Protein AF-0000000071366536 (afdb_homodimer)

Solvent-accessible surface area (backbone atoms only — not comparable to full-atom values): 16358 Å² total; per-residue (Å²): 134,84,84,79,80,78,79,75,76,77,74,74,76,76,70,77,71,72,69,72,56,57,89,86,38,47,71,55,91,66,34,26,35,38,79,41,80,73,57,31,25,48,65,57,42,34,54,54,21,42,78,75,68,22,18,24,26,76,61,77,44,72,66,56,46,52,55,54,51,70,73,51,89,64,82,60,47,27,37,34,19,38,33,18,46,76,40,83,90,50,69,41,27,44,49,34,54,82,74,83,43,86,60,55,29,92,81,36,68,64,37,70,95,74,58,27,32,22,29,27,31,39,38,73,92,85,39,26,27,36,48,33,49,36,77,54,64,33,20,34,32,29,27,33,78,102,135,82,82,79,78,77,79,76,74,77,74,75,77,76,69,78,69,73,70,72,56,58,90,87,39,46,70,56,89,68,34,26,34,38,79,40,79,73,57,32,25,49,64,56,41,33,53,52,22,42,76,74,69,22,17,23,26,73,59,75,43,72,66,56,45,53,55,54,50,71,73,51,89,62,82,62,47,27,37,35,20,38,32,17,48,76,37,83,90,50,70,40,29,44,49,33,53,82,72,84,43,84,60,54,30,91,82,37,68,61,37,71,94,75,58,26,32,23,30,28,31,37,38,73,93,86,38,26,27,36,47,34,50,36,75,52,64,34,21,33,32,29,28,30,76,105

Radius of gyration: 23.89 Å; Cα contacts (8 Å, |Δi|>4): 564; chains: 2; bounding box: 92×55×39 Å

pLDDT: mean 91.4, std 16.43, range [43.53, 99.0]

Structure (mmCIF, N/CA/C/O backbone):
data_AF-0000000071366536-model_v1
#
loop_
_entity.id
_entity.type
_entity.pdbx_description
1 polymer 'Galactose-specific lectin nattectin-like'
#
loop_
_atom_site.group_PDB
_atom_site.id
_atom_site.type_symbol
_atom_site.label_atom_id
_atom_site.label_alt_id
_atom_site.label_comp_id
_atom_site.label_asym_id
_atom_site.label_entity_id
_atom_site.label_seq_id
_atom_site.pdbx_PDB_ins_code
_atom_site.Cartn_x
_atom_site.Cartn_y
_atom_site.Cartn_z
_atom_site.occupancy
_atom_site.B_iso_or_equiv
_atom_site.auth_seq_id
_atom_site.auth_comp_id
_atom_site.auth_asym_id
_atom_site.auth_atom_id
_atom_site.pdbx_PDB_model_num
ATOM 1 N N . MET A 1 1 ? -71.812 -0.882 14.672 1 43.56 1 MET A N 1
ATOM 2 C CA . MET A 1 1 ? -70.562 -0.559 15.367 1 43.56 1 MET A CA 1
ATOM 3 C C . MET A 1 1 ? -69.312 -0.795 14.469 1 43.56 1 MET A C 1
ATOM 5 O O . MET A 1 1 ? -69.125 -1.911 14 1 43.56 1 MET A O 1
ATOM 9 N N . GLY A 1 2 ? -68.938 0.246 13.664 1 45.16 2 GLY A N 1
ATOM 10 C CA . GLY A 1 2 ? -67.875 0.237 12.688 1 45.16 2 GLY A CA 1
ATOM 11 C C . GLY A 1 2 ? -66.5 -0.009 13.305 1 45.16 2 GLY A C 1
ATOM 12 O O . GLY A 1 2 ? -66.188 0.575 14.344 1 45.16 2 GLY A O 1
ATOM 13 N N . VAL A 1 3 ? -65.875 -1.243 13.094 1 53.91 3 VAL A N 1
ATOM 14 C CA . VAL A 1 3 ? -64.5 -1.607 13.516 1 53.91 3 VAL A CA 1
ATOM 15 C C . VAL A 1 3 ? -63.5 -0.652 12.883 1 53.91 3 VAL A C 1
ATOM 17 O O . VAL A 1 3 ? -63.438 -0.525 11.656 1 53.91 3 VAL A O 1
ATOM 20 N N . LEU A 1 4 ? -63.094 0.435 13.57 1 46.81 4 LEU A N 1
ATOM 21 C CA . LEU A 1 4 ? -62.031 1.33 13.172 1 46.81 4 LEU A CA 1
ATOM 22 C C . LEU A 1 4 ? -60.688 0.592 13.133 1 46.81 4 LEU A C 1
ATOM 24 O O . LEU A 1 4 ? -60.219 0.117 14.172 1 46.81 4 LEU A O 1
ATOM 28 N N . ILE A 1 5 ? -60.344 -0.027 12.008 1 47.41 5 ILE A N 1
ATOM 29 C CA . ILE A 1 5 ? -59 -0.584 11.859 1 47.41 5 ILE A CA 1
ATOM 30 C C . ILE A 1 5 ? -57.969 0.544 11.812 1 47.41 5 ILE A C 1
ATOM 32 O O . ILE A 1 5 ? -57.969 1.377 10.906 1 47.41 5 ILE A O 1
ATOM 36 N N . VAL A 1 6 ? -57.344 0.952 12.914 1 47.78 6 VAL A N 1
ATOM 37 C CA . VAL A 1 6 ? -56.219 1.89 12.977 1 47.78 6 VAL A CA 1
ATOM 38 C C . VAL A 1 6 ? -54.969 1.266 12.336 1 47.78 6 VAL A C 1
ATOM 40 O O . VAL A 1 6 ? -54.531 0.202 12.758 1 47.78 6 VAL A O 1
ATOM 43 N N . CYS A 1 7 ? -54.656 1.556 11.039 1 45 7 CYS A N 1
ATOM 44 C CA . CYS A 1 7 ? -53.406 1.219 10.391 1 45 7 CYS A CA 1
ATOM 45 C C . CYS A 1 7 ? -52.219 1.896 11.094 1 45 7 CYS A C 1
ATOM 47 O O . CYS A 1 7 ? -52.094 3.117 11.031 1 45 7 CYS A O 1
ATOM 49 N N . VAL A 1 8 ? -51.656 1.37 12.18 1 48.09 8 VAL A N 1
ATOM 50 C CA . VAL A 1 8 ? -50.406 1.856 12.758 1 48.09 8 VAL A CA 1
ATOM 51 C C . VAL A 1 8 ? -49.312 1.766 11.727 1 48.09 8 VAL A C 1
ATOM 53 O O . VAL A 1 8 ? -48.906 0.669 11.32 1 48.09 8 VAL A O 1
ATOM 56 N N . SER A 1 9 ? -49.156 2.76 10.844 1 46.75 9 SER A N 1
ATOM 57 C CA . SER A 1 9 ? -48 2.842 9.984 1 46.75 9 SER A CA 1
ATOM 58 C C . SER A 1 9 ? -46.719 2.795 10.797 1 46.75 9 SER A C 1
ATOM 60 O O . SER A 1 9 ? -46.469 3.672 11.633 1 46.75 9 SER A O 1
ATOM 62 N N . LEU A 1 10 ? -46.188 1.564 11.148 1 47.19 10 LEU A N 1
ATOM 63 C CA . LEU A 1 10 ? -44.844 1.471 11.703 1 47.19 10 LEU A CA 1
ATOM 64 C C . LEU A 1 10 ? -43.812 2.201 10.82 1 47.19 10 LEU A C 1
ATOM 66 O O . LEU A 1 10 ? -43.531 1.762 9.703 1 47.19 10 LEU A O 1
ATOM 70 N N . CYS A 1 11 ? -43.781 3.518 10.812 1 46.72 11 CYS A N 1
ATOM 71 C CA . CYS A 1 11 ? -42.656 4.266 10.203 1 46.72 11 CYS A CA 1
ATOM 72 C C . CYS A 1 11 ? -41.312 3.672 10.602 1 46.72 11 CYS A C 1
ATOM 74 O O . CYS A 1 11 ? -40.938 3.703 11.773 1 46.72 11 CYS A O 1
ATOM 76 N N . LEU A 1 12 ? -40.875 2.594 9.953 1 46.31 12 LEU A N 1
ATOM 77 C CA . LEU A 1 12 ? -39.5 2.125 10.102 1 46.31 12 LEU A CA 1
ATOM 78 C C . LEU A 1 12 ? -38.531 3.273 9.922 1 46.31 12 LEU A C 1
ATOM 80 O O . LEU A 1 12 ? -38.344 3.766 8.812 1 46.31 12 LEU A O 1
ATOM 84 N N . LEU A 1 13 ? -38.344 4.117 10.859 1 48.41 13 LEU A N 1
ATOM 85 C CA . LEU A 1 13 ? -37.156 4.988 10.859 1 48.41 13 LEU A CA 1
ATOM 86 C C . LEU A 1 13 ? -35.906 4.203 10.516 1 48.41 13 LEU A C 1
ATOM 88 O O . LEU A 1 13 ? -35.438 3.387 11.305 1 48.41 13 LEU A O 1
ATOM 92 N N . PHE A 1 14 ? -35.656 3.918 9.219 1 51.72 14 PHE A N 1
ATOM 93 C CA . PHE A 1 14 ? -34.312 3.5 8.773 1 51.72 14 PHE A CA 1
ATOM 94 C C . PHE A 1 14 ? -33.25 4.438 9.312 1 51.72 14 PHE A C 1
ATOM 96 O O . PHE A 1 14 ? -33.125 5.582 8.859 1 51.72 14 PHE A O 1
ATOM 103 N N . ALA A 1 15 ? -32.812 4.355 10.477 1 47.09 15 ALA A N 1
ATOM 104 C CA . ALA A 1 15 ? -31.609 5.016 10.945 1 47.09 15 ALA A CA 1
ATOM 105 C C . ALA A 1 15 ? -30.438 4.715 10.016 1 47.09 15 ALA A C 1
ATOM 107 O O . ALA A 1 15 ? -29.984 3.572 9.922 1 47.09 15 ALA A O 1
ATOM 108 N N . LEU A 1 16 ? -30.266 5.402 8.914 1 50.88 16 LEU A N 1
ATOM 109 C CA . LEU A 1 16 ? -28.938 5.395 8.289 1 50.88 16 LEU A CA 1
ATOM 110 C C . LEU A 1 16 ? -27.844 5.559 9.328 1 50.88 16 LEU A C 1
ATOM 112 O O . LEU A 1 16 ? -27.625 6.656 9.852 1 50.88 16 LEU A O 1
ATOM 116 N N . ASN A 1 17 ? -27.734 4.715 10.156 1 52.41 17 ASN A N 1
ATOM 117 C CA . ASN A 1 17 ? -26.672 4.742 11.156 1 52.41 17 ASN A CA 1
ATOM 118 C C . ASN A 1 17 ? -25.312 5.062 10.531 1 52.41 17 ASN A C 1
ATOM 120 O O . ASN A 1 17 ? -24.703 4.203 9.883 1 52.41 17 ASN A O 1
ATOM 124 N N . ALA A 1 18 ? -25.125 6.211 9.828 1 59.75 18 ALA A N 1
ATOM 125 C CA . ALA A 1 18 ? -23.75 6.629 9.594 1 59.75 18 ALA A CA 1
ATOM 126 C C . ALA A 1 18 ? -22.875 6.391 10.836 1 59.75 18 ALA A C 1
ATOM 128 O O . ALA A 1 18 ? -23.109 6.992 11.883 1 59.75 18 ALA A O 1
ATOM 129 N N . SER A 1 19 ? -22.25 5.277 10.977 1 71.81 19 SER A N 1
ATOM 130 C CA . SER A 1 19 ? -21.453 4.953 12.156 1 71.81 19 SER A CA 1
ATOM 131 C C . SER A 1 19 ? -20.453 6.062 12.469 1 71.81 19 SER A C 1
ATOM 133 O O . SER A 1 19 ? -19.781 6.578 11.57 1 71.81 19 SER A O 1
ATOM 135 N N . ALA A 1 20 ? -20.641 6.793 13.484 1 87.81 20 ALA A N 1
ATOM 136 C CA . ALA A 1 20 ? -19.75 7.836 13.992 1 87.81 20 ALA A CA 1
ATOM 137 C C . ALA A 1 20 ? -18.359 7.293 14.242 1 87.81 20 ALA A C 1
ATOM 139 O O . ALA A 1 20 ? -18.188 6.109 14.547 1 87.81 20 ALA A O 1
ATOM 140 N N . CYS A 1 21 ? -17.375 8.242 13.969 1 95.12 21 CYS A N 1
ATOM 141 C CA . CYS A 1 21 ? -15.984 7.859 14.25 1 95.12 21 CYS A CA 1
ATOM 142 C C . CYS A 1 21 ? -15.789 7.598 15.742 1 95.12 21 CYS A C 1
ATOM 144 O O . CYS A 1 21 ? -16.5 8.148 16.578 1 95.12 21 CYS A O 1
ATOM 146 N N . GLN A 1 22 ? -14.898 6.688 16.016 1 92.81 22 GLN A N 1
ATOM 147 C CA . GLN A 1 22 ? -14.461 6.453 17.391 1 92.81 22 GLN A CA 1
ATOM 148 C C . GLN A 1 22 ? -13.992 7.746 18.047 1 92.81 22 GLN A C 1
ATOM 150 O O . GLN A 1 22 ? -13.531 8.664 17.359 1 92.81 22 GLN A O 1
ATOM 155 N N . TYR A 1 23 ? -14.078 7.785 19.344 1 93.94 23 TYR A N 1
ATOM 156 C CA . TYR A 1 23 ? -13.594 8.938 20.094 1 93.94 23 TYR A CA 1
ATOM 157 C C . TYR A 1 23 ? -12.148 9.258 19.719 1 93.94 23 TYR A C 1
ATOM 159 O O . TYR A 1 23 ? -11.32 8.352 19.578 1 93.94 23 TYR A O 1
ATOM 167 N N . GLY A 1 24 ? -11.805 10.492 19.547 1 96 24 GLY A N 1
ATOM 168 C CA . GLY A 1 24 ? -10.453 10.914 19.203 1 96 24 GLY A CA 1
ATOM 169 C C . GLY A 1 24 ? -10.211 11.016 17.719 1 96 24 GLY A C 1
ATOM 170 O O . GLY A 1 24 ? -9.18 11.523 17.281 1 96 24 GLY A O 1
ATOM 171 N N . TRP A 1 25 ? -11.156 10.523 17 1 97.94 25 TRP A N 1
ATOM 172 C CA . TRP A 1 25 ? -11.078 10.625 15.547 1 97.94 25 TRP A CA 1
ATOM 173 C C . TRP A 1 25 ? -12.055 11.672 15.023 1 97.94 25 TRP A C 1
ATOM 175 O O . TRP A 1 25 ? -13.164 11.82 15.547 1 97.94 25 TRP A O 1
ATOM 185 N N . ALA A 1 26 ? -11.664 12.375 14.008 1 97.62 26 ALA A N 1
ATOM 186 C CA . ALA A 1 26 ? -12.5 13.391 13.375 1 97.62 26 ALA A CA 1
ATOM 187 C C . ALA A 1 26 ? -13.062 12.891 12.047 1 97.62 26 ALA A C 1
ATOM 189 O O . ALA A 1 26 ? -12.344 12.281 11.25 1 97.62 26 ALA A O 1
ATOM 190 N N . GLN A 1 27 ? -14.281 13.211 11.82 1 96.62 27 GLN A N 1
ATOM 191 C CA . GLN A 1 27 ? -14.961 12.625 10.664 1 96.62 27 GLN A CA 1
ATOM 192 C C . GLN A 1 27 ? -15.078 13.641 9.531 1 96.62 27 GLN A C 1
ATOM 194 O O . GLN A 1 27 ? -15.43 14.797 9.75 1 96.62 27 GLN A O 1
ATOM 199 N N . HIS A 1 28 ? -14.641 13.219 8.328 1 96.56 28 HIS A N 1
ATOM 200 C CA . HIS A 1 28 ? -14.945 13.891 7.07 1 96.56 28 HIS A CA 1
ATOM 201 C C . HIS A 1 28 ? -15.609 12.938 6.082 1 96.56 28 HIS A C 1
ATOM 203 O O . HIS A 1 28 ? -14.953 12.047 5.543 1 96.56 28 HIS A O 1
ATOM 209 N N . GLU A 1 29 ? -16.844 13.172 5.824 1 93.5 29 GLU A N 1
ATOM 210 C CA . GLU A 1 29 ? -17.641 12.242 5.016 1 93.5 29 GLU A CA 1
ATOM 211 C C . GLU A 1 29 ? -17.578 10.828 5.574 1 93.5 29 GLU A C 1
ATOM 213 O O . GLU A 1 29 ? -17.906 10.602 6.742 1 93.5 29 GLU A O 1
ATOM 218 N N . ARG A 1 30 ? -17.141 9.828 4.836 1 94.19 30 ARG A N 1
ATOM 219 C CA . ARG A 1 30 ? -17.125 8.445 5.281 1 94.19 30 ARG A CA 1
ATOM 220 C C . ARG A 1 30 ? -15.758 8.031 5.797 1 94.19 30 ARG A C 1
ATOM 222 O O . ARG A 1 30 ? -15.469 6.844 5.934 1 94.19 30 ARG A O 1
ATOM 229 N N . THR A 1 31 ? -14.93 9.047 6.027 1 97.31 31 THR A N 1
ATOM 230 C CA . THR A 1 31 ? -13.562 8.758 6.457 1 97.31 31 THR A CA 1
ATOM 231 C C . THR A 1 31 ? -13.273 9.406 7.805 1 97.31 31 THR A C 1
ATOM 233 O O . THR A 1 31 ? -13.664 10.547 8.055 1 97.31 31 THR A O 1
ATOM 236 N N . CYS A 1 32 ? -12.633 8.68 8.742 1 98.38 32 CYS A N 1
ATOM 237 C CA . CYS A 1 32 ? -12.172 9.18 10.023 1 98.38 32 CYS A CA 1
ATOM 238 C C . CYS A 1 32 ? -10.664 9.438 10 1 98.38 32 CYS A C 1
ATOM 240 O O . CYS A 1 32 ? -9.906 8.648 9.43 1 98.38 32 CYS A O 1
ATOM 242 N N . PHE A 1 33 ? -10.258 10.539 10.609 1 98.81 33 PHE A N 1
ATOM 243 C CA . PHE A 1 33 ? -8.852 10.945 10.625 1 98.81 33 PHE A CA 1
ATOM 244 C C . PHE A 1 33 ? -8.375 11.164 12.055 1 98.81 33 PHE A C 1
ATOM 246 O O . PHE A 1 33 ? -9.148 11.57 12.922 1 98.81 33 PHE A O 1
ATOM 253 N N . ARG A 1 34 ? -7.129 10.891 12.281 1 98.62 34 ARG A N 1
ATOM 254 C CA . ARG A 1 34 ? -6.488 11.203 13.555 1 98.62 34 ARG A CA 1
ATOM 255 C C . ARG A 1 34 ? -5.027 11.602 13.352 1 98.62 34 ARG A C 1
ATOM 257 O O . ARG A 1 34 ? -4.316 10.984 12.555 1 98.62 34 ARG A O 1
ATOM 264 N N . VAL A 1 35 ? -4.66 12.648 14.055 1 98.69 35 VAL A N 1
ATOM 265 C CA . VAL A 1 35 ? -3.295 13.156 14 1 98.69 35 VAL A CA 1
ATOM 266 C C . VAL A 1 35 ? -2.49 12.609 15.18 1 98.69 35 VAL A C 1
ATOM 268 O O . VAL A 1 35 ? -2.979 12.594 16.312 1 98.69 35 VAL A O 1
ATOM 271 N N . PHE A 1 36 ? -1.324 12.133 14.93 1 98.69 36 PHE A N 1
ATOM 272 C CA . PHE A 1 36 ? -0.38 11.695 15.945 1 98.69 36 PHE A CA 1
ATOM 273 C C . PHE A 1 36 ? 0.877 12.555 15.93 1 98.69 36 PHE A C 1
ATOM 275 O O . PHE A 1 36 ? 1.566 12.641 14.914 1 98.69 36 PHE A O 1
ATOM 282 N N . ASN A 1 37 ? 1.212 13.109 17.078 1 98.06 37 ASN A N 1
ATOM 283 C CA . ASN A 1 37 ? 2.277 14.109 17.109 1 98.06 37 ASN A CA 1
ATOM 284 C C . ASN A 1 37 ? 3.621 13.477 17.469 1 98.06 37 ASN A C 1
ATOM 286 O O . ASN A 1 37 ? 4.668 14.117 17.328 1 98.06 37 ASN A O 1
ATOM 290 N N . SER A 1 38 ? 3.641 12.258 17.984 1 98.25 38 SER A N 1
ATOM 291 C CA . SER A 1 38 ? 4.898 11.562 18.25 1 98.25 38 SER A CA 1
ATOM 292 C C . SER A 1 38 ? 5.543 11.094 16.938 1 98.25 38 SER A C 1
ATOM 294 O O . SER A 1 38 ? 4.961 10.289 16.203 1 98.25 38 SER A O 1
ATOM 296 N N . PRO A 1 39 ? 6.688 11.539 16.609 1 98.81 39 PRO A N 1
ATOM 297 C CA . PRO A 1 39 ? 7.293 11.266 15.305 1 98.81 39 PRO A CA 1
ATOM 298 C C . PRO A 1 39 ? 7.711 9.812 15.141 1 98.81 39 PRO A C 1
ATOM 300 O O . PRO A 1 39 ? 8.188 9.188 16.094 1 98.81 39 PRO A O 1
ATOM 303 N N . LEU A 1 40 ? 7.5 9.219 14 1 98.94 40 LEU A N 1
ATOM 304 C CA . LEU A 1 40 ? 7.918 7.883 13.586 1 98.94 40 LEU A CA 1
ATOM 305 C C . LEU A 1 40 ? 8.406 7.891 12.141 1 98.94 40 LEU A C 1
ATOM 307 O O . LEU A 1 40 ? 8.156 8.844 11.398 1 98.94 40 LEU A O 1
ATOM 311 N N . SER A 1 41 ? 9.211 6.887 11.773 1 99 41 SER A N 1
ATOM 312 C CA . SER A 1 41 ? 9.453 6.672 10.352 1 99 41 SER A CA 1
ATOM 313 C C . SER A 1 41 ? 8.156 6.395 9.602 1 99 41 SER A C 1
ATOM 315 O O . SER A 1 41 ? 7.129 6.094 10.219 1 99 41 SER A O 1
ATOM 317 N N . TRP A 1 42 ? 8.18 6.516 8.336 1 98.94 42 TRP A N 1
ATOM 318 C CA . TRP A 1 42 ? 6.98 6.258 7.539 1 98.94 42 TRP A CA 1
ATOM 319 C C . TRP A 1 42 ? 6.441 4.859 7.809 1 98.94 42 TRP A C 1
ATOM 321 O O . TRP A 1 42 ? 5.242 4.68 8.031 1 98.94 42 TRP A O 1
ATOM 331 N N . SER A 1 43 ? 7.359 3.859 7.801 1 98.94 43 SER A N 1
ATOM 332 C CA . SER A 1 43 ? 6.941 2.471 7.973 1 98.94 43 SER A CA 1
ATOM 333 C C . SER A 1 43 ? 6.383 2.23 9.375 1 98.94 43 SER A C 1
ATOM 335 O O . SER A 1 43 ? 5.395 1.516 9.539 1 98.94 43 SER A O 1
ATOM 337 N N . ASP A 1 44 ? 7.023 2.787 10.375 1 98.94 44 ASP A N 1
ATOM 338 C CA . ASP A 1 44 ? 6.512 2.641 11.734 1 98.94 44 ASP A CA 1
ATOM 339 C C . ASP A 1 44 ? 5.168 3.352 11.891 1 98.94 44 ASP A C 1
ATOM 341 O O . ASP A 1 44 ? 4.293 2.881 12.625 1 98.94 44 ASP A O 1
ATOM 345 N N . ALA A 1 45 ? 5.02 4.5 11.242 1 99 45 ALA A N 1
ATOM 346 C CA . ALA A 1 45 ? 3.752 5.227 11.266 1 99 45 ALA A CA 1
ATOM 347 C C . ALA A 1 45 ? 2.645 4.41 10.609 1 99 45 ALA A C 1
ATOM 349 O O . ALA A 1 45 ? 1.534 4.316 11.133 1 99 45 ALA A O 1
ATOM 350 N N . GLU A 1 46 ? 2.975 3.826 9.43 1 98.94 46 GLU A N 1
ATOM 351 C CA . GLU A 1 46 ? 2.004 2.957 8.773 1 98.94 46 GLU A CA 1
ATOM 352 C C . GLU A 1 46 ? 1.604 1.794 9.68 1 98.94 46 GLU A C 1
ATOM 354 O O . GLU A 1 46 ? 0.42 1.479 9.812 1 98.94 46 GLU A O 1
ATOM 359 N N . ALA A 1 47 ? 2.564 1.163 10.289 1 98.88 47 ALA A N 1
ATOM 360 C CA . ALA A 1 47 ? 2.285 0.058 11.203 1 98.88 47 ALA A CA 1
ATOM 361 C C . ALA A 1 47 ? 1.389 0.508 12.352 1 98.88 47 ALA A C 1
ATOM 363 O O . ALA A 1 47 ? 0.475 -0.215 12.758 1 98.88 47 ALA A O 1
ATOM 364 N N . MET A 1 48 ? 1.676 1.7 12.867 1 98.88 48 MET A N 1
ATOM 365 C CA . MET A 1 48 ? 0.85 2.24 13.945 1 98.88 48 MET A CA 1
ATOM 366 C C . MET A 1 48 ? -0.581 2.469 13.469 1 98.88 48 MET A C 1
ATOM 368 O O . MET A 1 48 ? -1.535 2.098 14.148 1 98.88 48 MET A O 1
ATOM 372 N N . CYS A 1 49 ? -0.777 3.08 12.328 1 98.94 49 CYS A N 1
ATOM 373 C CA . CYS A 1 49 ? -2.117 3.314 11.797 1 98.94 49 CYS A CA 1
ATOM 374 C C . CYS A 1 49 ? -2.863 1.999 11.609 1 98.94 49 CYS A C 1
ATOM 376 O O . CYS A 1 49 ? -4.066 1.922 11.867 1 98.94 49 CYS A O 1
ATOM 378 N N . LEU A 1 50 ? -2.176 0.974 11.172 1 98.81 50 LEU A N 1
ATOM 379 C CA . LEU A 1 50 ? -2.777 -0.341 10.984 1 98.81 50 LEU A CA 1
ATOM 380 C C . LEU A 1 50 ? -3.32 -0.891 12.297 1 98.81 50 LEU A C 1
ATOM 382 O O . LEU A 1 50 ? -4.344 -1.58 12.312 1 98.81 50 LEU A O 1
ATOM 386 N N . THR A 1 51 ? -2.672 -0.61 13.43 1 98.31 51 THR A N 1
ATOM 387 C CA . THR A 1 51 ? -3.135 -1.101 14.719 1 98.31 51 THR A CA 1
ATOM 388 C C . THR A 1 51 ? -4.48 -0.478 15.086 1 98.31 51 THR A C 1
ATOM 390 O O . THR A 1 51 ? -5.227 -1.03 15.891 1 98.31 51 THR A O 1
ATOM 393 N N . TYR A 1 52 ? -4.848 0.638 14.477 1 97.69 52 TYR A N 1
ATOM 394 C CA . TYR A 1 52 ? -6.117 1.308 14.734 1 97.69 52 TYR A CA 1
ATOM 395 C C . TYR A 1 52 ? -7.145 0.96 13.664 1 97.69 52 TYR A C 1
ATOM 397 O O . TYR A 1 52 ? -8.234 1.543 13.625 1 97.69 52 TYR A O 1
ATOM 405 N N . GLY A 1 53 ? -6.805 0.081 12.781 1 97.38 53 GLY A N 1
ATOM 406 C CA . GLY A 1 53 ? -7.742 -0.351 11.758 1 97.38 53 GLY A CA 1
ATOM 407 C C . GLY A 1 53 ? -7.75 0.554 10.539 1 97.38 53 GLY A C 1
ATOM 408 O O . GLY A 1 53 ? -8.703 0.541 9.758 1 97.38 53 GLY A O 1
ATOM 409 N N . GLY A 1 54 ? -6.715 1.34 10.391 1 98.56 54 GLY A N 1
ATOM 410 C CA . GLY A 1 54 ? -6.57 2.248 9.266 1 98.56 54 GLY A CA 1
ATOM 411 C C . GLY A 1 54 ? -5.188 2.205 8.641 1 98.56 54 GLY A C 1
ATOM 412 O O . GLY A 1 54 ? -4.512 1.175 8.68 1 98.56 54 GLY A O 1
ATOM 413 N N . ASN A 1 55 ? -4.844 3.229 8.008 1 98.94 55 ASN A N 1
ATOM 414 C CA . ASN A 1 55 ? -3.57 3.459 7.332 1 98.94 55 ASN A CA 1
ATOM 415 C C . ASN A 1 55 ? -3.127 4.914 7.449 1 98.94 55 ASN A C 1
ATOM 417 O O . ASN A 1 55 ? -3.889 5.762 7.918 1 98.94 55 ASN A O 1
ATOM 421 N N . LEU A 1 56 ? -1.832 5.121 7.094 1 99 56 LEU A N 1
ATOM 422 C CA . LEU A 1 56 ? -1.521 6.52 6.801 1 99 56 LEU A CA 1
ATOM 423 C C . LEU A 1 56 ? -2.506 7.094 5.789 1 99 56 LEU A C 1
ATOM 425 O O . LEU A 1 56 ? -2.891 6.41 4.836 1 99 56 LEU A O 1
ATOM 429 N N . ALA A 1 57 ? -2.879 8.336 5.992 1 98.94 57 ALA A N 1
ATOM 430 C CA . ALA A 1 57 ? -4.02 8.922 5.289 1 98.94 57 ALA A CA 1
ATOM 431 C C . ALA A 1 57 ? -3.729 9.055 3.797 1 98.94 57 ALA A C 1
ATOM 433 O O . ALA A 1 57 ? -2.631 9.461 3.406 1 98.94 57 ALA A O 1
ATOM 434 N N . SER A 1 58 ? -4.641 8.648 2.986 1 98.88 58 SER A N 1
ATOM 435 C CA . SER A 1 58 ? -4.699 9.07 1.59 1 98.88 58 SER A CA 1
ATOM 436 C C . SER A 1 58 ? -5.547 10.32 1.422 1 98.88 58 SER A C 1
ATOM 438 O O . SER A 1 58 ? -6.305 10.695 2.322 1 98.88 58 SER A O 1
ATOM 440 N N . VAL A 1 59 ? -5.336 11.039 0.363 1 98.62 59 VAL A N 1
ATOM 441 C CA . VAL A 1 59 ? -6.043 12.289 0.1 1 98.62 59 VAL A CA 1
ATOM 442 C C . VAL A 1 59 ? -6.668 12.25 -1.292 1 98.62 59 VAL A C 1
ATOM 444 O O . VAL A 1 59 ? -5.98 11.977 -2.279 1 98.62 59 VAL A O 1
ATOM 447 N N . HIS A 1 60 ? -7.949 12.578 -1.368 1 98.25 60 HIS A N 1
ATOM 448 C CA . HIS A 1 60 ? -8.641 12.336 -2.631 1 98.25 60 HIS A CA 1
ATOM 449 C C . HIS A 1 60 ? -9.336 13.602 -3.123 1 98.25 60 HIS A C 1
ATOM 451 O O . HIS A 1 60 ? -9.992 13.586 -4.168 1 98.25 60 HIS A O 1
ATOM 457 N N . SER A 1 61 ? -9.211 14.672 -2.354 1 98.25 61 SER A N 1
ATOM 458 C CA . SER A 1 61 ? -9.766 15.953 -2.781 1 98.25 61 SER A CA 1
ATOM 459 C C . SER A 1 61 ? -9.164 17.109 -1.991 1 98.25 61 SER A C 1
ATOM 461 O O . SER A 1 61 ? -8.57 16.906 -0.931 1 98.25 61 SER A O 1
ATOM 463 N N . THR A 1 62 ? -9.344 18.344 -2.568 1 97.94 62 THR A N 1
ATOM 464 C CA . THR A 1 62 ? -8.906 19.547 -1.868 1 97.94 62 THR A CA 1
ATOM 465 C C . THR A 1 62 ? -9.664 19.719 -0.557 1 97.94 62 THR A C 1
ATOM 467 O O . THR A 1 62 ? -9.094 20.141 0.452 1 97.94 62 THR A O 1
ATOM 470 N N . LEU A 1 63 ? -10.922 19.391 -0.567 1 98 63 LEU A N 1
ATOM 471 C CA . LEU A 1 63 ? -11.742 19.516 0.631 1 98 63 LEU A CA 1
ATOM 472 C C . LEU A 1 63 ? -11.242 18.578 1.733 1 98 63 LEU A C 1
ATOM 474 O O . LEU A 1 63 ? -11.133 18.984 2.893 1 98 63 LEU A O 1
ATOM 478 N N . GLU A 1 64 ? -10.977 17.375 1.35 1 98.06 64 GLU A N 1
ATOM 479 C CA . GLU A 1 64 ? -10.43 16.422 2.303 1 98.06 64 GLU A CA 1
ATOM 480 C C . GLU A 1 64 ? -9.094 16.906 2.863 1 98.06 64 GLU A C 1
ATOM 482 O O . GLU A 1 64 ? -8.852 16.828 4.07 1 98.06 64 GLU A O 1
ATOM 487 N N . TYR A 1 65 ? -8.227 17.438 2.006 1 98.44 65 TYR A N 1
ATOM 488 C CA . TYR A 1 65 ? -6.93 17.938 2.436 1 98.44 65 TYR A CA 1
ATOM 489 C C . TYR A 1 65 ? -7.086 19.094 3.4 1 98.44 65 TYR A C 1
ATOM 491 O O . TYR A 1 65 ? -6.391 19.172 4.418 1 98.44 65 TYR A O 1
ATOM 499 N N . THR A 1 66 ? -7.969 20.047 3.094 1 97.88 66 THR A N 1
ATOM 500 C CA . THR A 1 66 ? -8.234 21.203 3.951 1 97.88 66 THR A CA 1
ATOM 501 C C . THR A 1 66 ? -8.734 20.75 5.324 1 97.88 66 THR A C 1
ATOM 503 O O . THR A 1 66 ? -8.344 21.312 6.348 1 97.88 66 THR A O 1
ATOM 506 N N . PHE A 1 67 ? -9.586 19.734 5.305 1 98.62 67 PHE A N 1
ATOM 507 C CA . PHE A 1 67 ? -10.078 19.188 6.559 1 98.62 67 PHE A CA 1
ATOM 508 C C . PHE A 1 67 ? -8.922 18.688 7.418 1 98.62 67 PHE A C 1
ATOM 510 O O . PHE A 1 67 ? -8.844 19 8.609 1 98.62 67 PHE A O 1
ATOM 517 N N . ILE A 1 68 ? -7.988 17.875 6.828 1 98.69 68 ILE A N 1
ATOM 518 C CA . ILE A 1 68 ? -6.848 17.328 7.566 1 98.69 68 ILE A CA 1
ATOM 519 C C . ILE A 1 68 ? -5.984 18.484 8.078 1 98.69 68 ILE A C 1
ATOM 521 O O . ILE A 1 68 ? -5.539 18.469 9.234 1 98.69 68 ILE A O 1
ATOM 525 N N . LYS A 1 69 ? -5.746 19.531 7.293 1 97.94 69 LYS A N 1
ATOM 526 C CA . LYS A 1 69 ? -4.91 20.672 7.668 1 97.94 69 LYS A CA 1
ATOM 527 C C . LYS A 1 69 ? -5.477 21.375 8.891 1 97.94 69 LYS A C 1
ATOM 529 O O . LYS A 1 69 ? -4.723 21.891 9.719 1 97.94 69 LYS A O 1
ATOM 534 N N . ARG A 1 70 ? -6.75 21.406 9 1 97.5 70 ARG A N 1
ATOM 535 C CA . ARG A 1 70 ? -7.383 22.062 10.133 1 97.5 70 ARG A CA 1
ATOM 536 C C . ARG A 1 70 ? -7.094 21.328 11.438 1 97.5 70 ARG A C 1
ATOM 538 O O . ARG A 1 70 ? -7.176 21.906 12.516 1 97.5 70 ARG A O 1
ATOM 545 N N . MET A 1 71 ? -6.781 20.078 11.312 1 97.69 71 MET A N 1
ATOM 546 C CA . MET A 1 71 ? -6.488 19.266 12.5 1 97.69 71 MET A CA 1
ATOM 547 C C . MET A 1 71 ? -5.043 19.469 12.953 1 97.69 71 MET A C 1
ATOM 549 O O . MET A 1 71 ? -4.664 19.031 14.039 1 97.69 71 MET A O 1
ATOM 553 N N . ILE A 1 72 ? -4.258 20.016 12.062 1 96.25 72 ILE A N 1
ATOM 554 C CA . ILE A 1 72 ? -2.83 20.219 12.305 1 96.25 72 ILE A CA 1
ATOM 555 C C . ILE A 1 72 ? -2.574 21.656 12.734 1 96.25 72 ILE A C 1
ATOM 557 O O . ILE A 1 72 ? -2.881 22.594 11.992 1 96.25 72 ILE A O 1
ATOM 561 N N . SER A 1 73 ? -2.02 21.922 13.906 1 88.62 73 SER A N 1
ATOM 562 C CA . SER A 1 73 ? -1.851 23.266 14.469 1 88.62 73 SER A CA 1
ATOM 563 C C . SER A 1 73 ? -0.398 23.719 14.383 1 88.62 73 SER A C 1
ATOM 565 O O . SER A 1 73 ? -0.079 24.859 14.711 1 88.62 73 SER A O 1
ATOM 567 N N . SER A 1 74 ? 0.429 22.922 13.938 1 91.56 74 SER A N 1
ATOM 568 C CA . SER A 1 74 ? 1.846 23.266 13.891 1 91.56 74 SER A CA 1
ATOM 569 C C . SER A 1 74 ? 2.324 23.453 12.453 1 91.56 74 SER A C 1
ATOM 571 O O . SER A 1 74 ? 1.6 23.141 11.508 1 91.56 74 SER A O 1
ATOM 573 N N . SER A 1 75 ? 3.484 24 12.336 1 94.25 75 SER A N 1
ATOM 574 C CA . SER A 1 75 ? 4.098 24.156 11.023 1 94.25 75 SER A CA 1
ATOM 575 C C . SER A 1 75 ? 4.887 22.906 10.625 1 94.25 75 SER A C 1
ATOM 577 O O . SER A 1 75 ? 5.453 22.859 9.531 1 94.25 75 SER A O 1
ATOM 579 N N . ASN A 1 76 ? 4.875 21.891 11.453 1 96.75 76 ASN A N 1
ATOM 580 C CA . ASN A 1 76 ? 5.578 20.641 11.148 1 96.75 76 ASN A CA 1
ATOM 581 C C . ASN A 1 76 ? 4.961 19.938 9.945 1 96.75 76 ASN A C 1
ATOM 583 O O . ASN A 1 76 ? 3.783 20.141 9.641 1 96.75 76 ASN A O 1
ATOM 587 N N . SER A 1 77 ? 5.816 19.234 9.258 1 98.5 77 SER A N 1
ATOM 588 C CA . SER A 1 77 ? 5.309 18.312 8.25 1 98.5 77 SER A CA 1
ATOM 589 C C . SER A 1 77 ? 4.824 17 8.883 1 98.5 77 SER A C 1
ATOM 591 O O . SER A 1 77 ? 5.273 16.625 9.969 1 98.5 77 SER A O 1
ATOM 593 N N . TYR A 1 78 ? 3.883 16.344 8.195 1 98.88 78 TYR A N 1
ATOM 594 C CA . TYR A 1 78 ? 3.281 15.086 8.648 1 98.88 78 TYR A CA 1
ATOM 595 C C . TYR A 1 78 ? 3.328 14.031 7.547 1 98.88 78 TYR A C 1
ATOM 597 O O . TYR A 1 78 ? 3.092 14.336 6.375 1 98.88 78 TYR A O 1
ATOM 605 N N . TRP A 1 79 ? 3.645 12.742 8 1 98.94 79 TRP A N 1
ATOM 606 C CA . TRP A 1 79 ? 3.514 11.656 7.035 1 98.94 79 TRP A CA 1
ATOM 607 C C . TRP A 1 79 ? 2.062 11.477 6.609 1 98.94 79 TRP A C 1
ATOM 609 O O . TRP A 1 79 ? 1.151 11.547 7.438 1 98.94 79 TRP A O 1
ATOM 619 N N . ILE A 1 80 ? 1.836 11.258 5.348 1 98.94 80 ILE A N 1
ATOM 620 C CA . ILE A 1 80 ? 0.636 10.625 4.809 1 98.94 80 ILE A CA 1
ATOM 621 C C . ILE A 1 80 ? 1.024 9.422 3.957 1 98.94 80 ILE A C 1
ATOM 623 O O . ILE A 1 80 ? 2.205 9.078 3.854 1 98.94 80 ILE A O 1
ATOM 627 N N . GLY A 1 81 ? 0.107 8.75 3.389 1 98.94 81 GLY A N 1
ATOM 628 C CA . GLY A 1 81 ? 0.256 7.348 3.023 1 98.94 81 GLY A CA 1
ATOM 629 C C . GLY A 1 81 ? 0.958 7.152 1.692 1 98.94 81 GLY A C 1
ATOM 630 O O . GLY A 1 81 ? 1.188 6.016 1.269 1 98.94 81 GLY A O 1
ATOM 631 N N . GLY A 1 82 ? 1.395 8.141 0.975 1 98.94 82 GLY A N 1
ATOM 632 C CA . GLY A 1 82 ? 1.963 8.016 -0.357 1 98.94 82 GLY A CA 1
ATOM 633 C C . GLY A 1 82 ? 3.402 7.531 -0.348 1 98.94 82 GLY A C 1
ATOM 634 O O . GLY A 1 82 ? 4.199 7.965 0.486 1 98.94 82 GLY A O 1
ATOM 635 N N . SER A 1 83 ? 3.734 6.602 -1.256 1 98.94 83 SER A N 1
ATOM 636 C CA . SER A 1 83 ? 5.113 6.16 -1.434 1 98.94 83 SER A CA 1
ATOM 637 C C . SER A 1 83 ? 5.363 5.684 -2.861 1 98.94 83 SER A C 1
ATOM 639 O O . SER A 1 83 ? 4.469 5.129 -3.502 1 98.94 83 SER A O 1
ATOM 641 N N . ASP A 1 84 ? 6.543 5.934 -3.355 1 98.88 84 ASP A N 1
ATOM 642 C CA . ASP A 1 84 ? 6.973 5.352 -4.621 1 98.88 84 ASP A CA 1
ATOM 643 C C . ASP A 1 84 ? 8.234 4.516 -4.441 1 98.88 84 ASP A C 1
ATOM 645 O O . ASP A 1 84 ? 9.039 4.391 -5.367 1 98.88 84 ASP A O 1
ATOM 649 N N . ALA A 1 85 ? 8.398 3.922 -3.242 1 98.75 85 ALA A N 1
ATOM 650 C CA . ALA A 1 85 ? 9.594 3.154 -2.883 1 98.75 85 ALA A CA 1
ATOM 651 C C . ALA A 1 85 ? 9.734 1.919 -3.766 1 98.75 85 ALA A C 1
ATOM 653 O O . ALA A 1 85 ? 10.852 1.457 -4.02 1 98.75 85 ALA A O 1
ATOM 654 N N . VAL A 1 86 ? 8.586 1.368 -4.227 1 98.75 86 VAL A N 1
ATOM 655 C CA . VAL A 1 86 ? 8.625 0.14 -5.012 1 98.75 86 VAL A CA 1
ATOM 656 C C . VAL A 1 86 ? 9.219 0.427 -6.391 1 98.75 86 VAL A C 1
ATOM 658 O O . VAL A 1 86 ? 9.984 -0.378 -6.926 1 98.75 86 VAL A O 1
ATOM 661 N N . SER A 1 87 ? 8.844 1.467 -6.957 1 98.56 87 SER A N 1
ATOM 662 C CA . SER A 1 87 ? 9.281 1.933 -8.266 1 98.56 87 SER A CA 1
ATOM 663 C C . SER A 1 87 ? 9.281 3.455 -8.344 1 98.56 87 SER A C 1
ATOM 665 O O . SER A 1 87 ? 8.219 4.082 -8.375 1 98.56 87 SER A O 1
ATOM 667 N N . GLU A 1 88 ? 10.492 3.992 -8.453 1 98.19 88 GLU A N 1
ATOM 668 C CA . GLU A 1 88 ? 10.641 5.445 -8.438 1 98.19 88 GLU A CA 1
ATOM 669 C C . GLU A 1 88 ? 9.75 6.098 -9.492 1 98.19 88 GLU A C 1
ATOM 671 O O . GLU A 1 88 ? 9.773 5.711 -10.656 1 98.19 88 GLU A O 1
ATOM 676 N N . GLY A 1 89 ? 8.969 7.098 -9.055 1 98.06 89 GLY A N 1
ATOM 677 C CA . GLY A 1 89 ? 8.109 7.836 -9.961 1 98.06 89 GLY A CA 1
ATOM 678 C C . GLY A 1 89 ? 6.695 7.293 -10.016 1 98.06 89 GLY A C 1
ATOM 679 O O . GLY A 1 89 ? 5.785 7.969 -10.508 1 98.06 89 GLY A O 1
ATOM 680 N N . LYS A 1 90 ? 6.473 6.098 -9.547 1 98.44 90 LYS A N 1
ATOM 681 C CA . LYS A 1 90 ? 5.141 5.508 -9.469 1 98.44 90 LYS A CA 1
ATOM 682 C C . LYS A 1 90 ? 4.629 5.5 -8.031 1 98.44 90 LYS A C 1
ATOM 684 O O . LYS A 1 90 ? 5.105 4.723 -7.199 1 98.44 90 LYS A O 1
ATOM 689 N N . TRP A 1 91 ? 3.629 6.363 -7.805 1 98.88 91 TRP A N 1
ATOM 690 C CA . TRP A 1 91 ? 3.182 6.602 -6.438 1 98.88 91 TRP A CA 1
ATOM 691 C C . TRP A 1 91 ? 1.927 5.793 -6.125 1 98.88 91 TRP A C 1
ATOM 693 O O . TRP A 1 91 ? 1.02 5.695 -6.953 1 98.88 91 TRP A O 1
ATOM 703 N N . PHE A 1 92 ? 1.911 5.164 -4.961 1 98.94 92 PHE A N 1
ATOM 704 C CA . PHE A 1 92 ? 0.765 4.418 -4.461 1 98.94 92 PHE A CA 1
ATOM 705 C C . PHE A 1 92 ? 0.383 4.887 -3.061 1 98.94 92 PHE A C 1
ATOM 707 O O . PHE A 1 92 ? 1.245 5.297 -2.281 1 98.94 92 PHE A O 1
ATOM 714 N N . TRP A 1 93 ? -0.942 4.887 -2.781 1 98.94 93 TRP A N 1
ATOM 715 C CA . TRP A 1 93 ? -1.408 5.043 -1.407 1 98.94 93 TRP A CA 1
ATOM 716 C C . TRP A 1 93 ? -1.245 3.744 -0.626 1 98.94 93 TRP A C 1
ATOM 718 O O . TRP A 1 93 ? -1.533 2.662 -1.143 1 98.94 93 TRP A O 1
ATOM 728 N N . SER A 1 94 ? -0.883 3.873 0.626 1 98.94 94 SER A N 1
ATOM 729 C CA . SER A 1 94 ? -0.686 2.691 1.458 1 98.94 94 SER A CA 1
ATOM 730 C C . SER A 1 94 ? -2.016 2.027 1.799 1 98.94 94 SER A C 1
ATOM 732 O O . SER A 1 94 ? -2.047 0.881 2.25 1 98.94 94 SER A O 1
ATOM 734 N N . ASP A 1 95 ? -3.158 2.744 1.626 1 98.81 95 ASP A N 1
ATOM 735 C CA . ASP A 1 95 ? -4.457 2.162 1.945 1 98.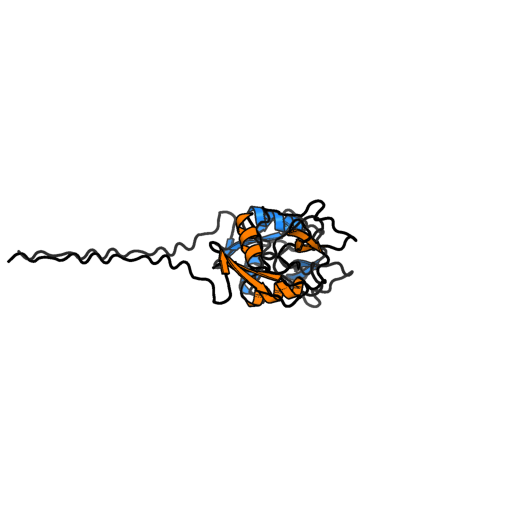81 95 ASP A CA 1
ATOM 736 C C . ASP A 1 95 ? -5.043 1.428 0.741 1 98.81 95 ASP A C 1
ATOM 738 O O . ASP A 1 95 ? -6.16 0.914 0.803 1 98.81 95 ASP A O 1
ATOM 742 N N . GLY A 1 96 ? -4.316 1.403 -0.351 1 98.69 96 GLY A N 1
ATOM 743 C CA . GLY A 1 96 ? -4.711 0.625 -1.514 1 98.69 96 GLY A CA 1
ATOM 744 C C . GLY A 1 96 ? -5.641 1.374 -2.447 1 98.69 96 GLY A C 1
ATOM 745 O O . GLY A 1 96 ? -5.988 0.875 -3.52 1 98.69 96 GLY A O 1
ATOM 746 N N . SER A 1 97 ? -6.051 2.539 -2.049 1 98.5 97 SER A N 1
ATOM 747 C CA . SER A 1 97 ? -6.918 3.318 -2.928 1 98.5 97 SER A CA 1
ATOM 748 C C . SER A 1 97 ? -6.133 3.92 -4.09 1 98.5 97 SER A C 1
ATOM 750 O O . SER A 1 97 ? -4.902 3.967 -4.055 1 98.5 97 SER A O 1
ATOM 752 N N . LYS A 1 98 ? -6.824 4.332 -5.113 1 97.81 98 LYS A N 1
ATOM 753 C CA . LYS A 1 98 ? -6.195 4.953 -6.277 1 97.81 98 LYS A CA 1
ATOM 754 C C . LYS A 1 98 ? -5.695 6.359 -5.949 1 97.81 98 LYS A C 1
ATOM 756 O O . LYS A 1 98 ? -6.375 7.117 -5.258 1 97.81 98 LYS A O 1
ATOM 761 N N . MET A 1 99 ? -4.535 6.617 -6.492 1 98.12 99 MET A N 1
ATOM 762 C CA . MET A 1 99 ? -4.051 7.992 -6.395 1 98.12 99 MET A CA 1
ATOM 763 C C . MET A 1 99 ? -4.508 8.812 -7.594 1 98.12 99 MET A C 1
ATOM 765 O O . MET A 1 99 ? -3.766 8.977 -8.562 1 98.12 99 MET A O 1
ATOM 769 N N . ASN A 1 100 ? -5.691 9.328 -7.484 1 96.25 100 ASN A N 1
ATOM 770 C CA . ASN A 1 100 ? -6.301 10.062 -8.586 1 96.25 100 ASN A CA 1
ATOM 771 C C . ASN A 1 100 ? -6.309 11.562 -8.328 1 96.25 100 ASN A C 1
ATOM 773 O O . ASN A 1 100 ? -6.906 12.328 -9.086 1 96.25 100 ASN A O 1
ATOM 777 N N . PHE A 1 101 ? -5.828 11.992 -7.223 1 98.06 101 PHE A N 1
ATOM 778 C CA . PHE A 1 101 ? -5.664 13.375 -6.773 1 98.06 101 PHE A CA 1
ATOM 779 C C . PHE A 1 101 ? -4.277 13.586 -6.176 1 98.06 101 PHE A C 1
ATOM 781 O O . PHE A 1 101 ? -3.809 12.766 -5.379 1 98.06 101 PHE A O 1
ATOM 788 N N . LYS A 1 102 ? -3.57 14.578 -6.637 1 98.31 102 LYS A N 1
ATOM 789 C CA . LYS A 1 102 ? -2.24 14.891 -6.129 1 98.31 102 LYS A CA 1
ATOM 790 C C . LYS A 1 102 ? -2.107 16.375 -5.812 1 98.31 102 LYS A C 1
ATOM 792 O O . LYS A 1 102 ? -2.582 17.234 -6.578 1 98.31 102 LYS A O 1
ATOM 797 N N . LEU A 1 103 ? -1.471 16.719 -4.656 1 98.44 103 LEU A N 1
ATOM 798 C CA . LEU A 1 103 ? -1.303 18.094 -4.219 1 98.44 103 LEU A CA 1
ATOM 799 C C . LEU A 1 103 ? 0.151 18.375 -3.854 1 98.44 103 LEU A C 1
ATOM 801 O O . LEU A 1 103 ? 0.442 18.812 -2.732 1 98.44 103 LEU A O 1
ATOM 805 N N . TRP A 1 104 ? 1.003 18.125 -4.824 1 98.75 104 TRP A N 1
ATOM 806 C CA . TRP A 1 104 ? 2.43 18.359 -4.625 1 98.75 104 TRP A CA 1
ATOM 807 C C . TRP A 1 104 ? 2.742 19.844 -4.547 1 98.75 104 TRP A C 1
ATOM 809 O O . TRP A 1 104 ? 2.121 20.656 -5.246 1 98.75 104 TRP A O 1
ATOM 819 N N . ASN A 1 105 ? 3.719 20.234 -3.75 1 98.44 105 ASN A N 1
ATOM 820 C CA . ASN A 1 105 ? 4.301 21.578 -3.832 1 98.44 105 ASN A CA 1
ATOM 821 C C . ASN A 1 105 ? 4.977 21.812 -5.18 1 98.44 105 ASN A C 1
ATOM 823 O O . ASN A 1 105 ? 5.391 20.859 -5.848 1 98.44 105 ASN A O 1
ATOM 827 N N . PRO A 1 106 ? 5.07 23.094 -5.484 1 96.75 106 PRO A N 1
ATOM 828 C CA . PRO A 1 106 ? 5.883 23.375 -6.672 1 96.75 106 PRO A CA 1
ATOM 829 C C . PRO A 1 106 ? 7.266 22.734 -6.609 1 96.75 106 PRO A C 1
ATOM 831 O O . PRO A 1 106 ? 7.914 22.75 -5.559 1 96.75 106 PRO A O 1
ATOM 834 N N . LYS A 1 107 ? 7.699 22.047 -7.684 1 97.25 107 LYS A N 1
ATOM 835 C CA . LYS A 1 107 ? 9.008 21.422 -7.855 1 97.25 107 LYS A CA 1
ATOM 836 C C . LYS A 1 107 ? 9.086 20.094 -7.09 1 97.25 107 LYS A C 1
ATOM 838 O O . LYS A 1 107 ? 10.172 19.531 -6.934 1 97.25 107 LYS A O 1
ATOM 843 N N . GLU A 1 108 ? 7.906 19.688 -6.555 1 98.31 108 GLU A N 1
ATOM 844 C CA . GLU A 1 108 ? 7.848 18.391 -5.883 1 98.31 108 GLU A CA 1
ATOM 845 C C . GLU A 1 108 ? 6.941 17.422 -6.637 1 98.31 108 GLU A C 1
ATOM 847 O O . GLU A 1 108 ? 6.051 17.844 -7.375 1 98.31 108 GLU A O 1
ATOM 852 N N . PRO A 1 109 ? 7.047 16.156 -6.371 1 98.62 109 PRO A N 1
ATOM 853 C CA . PRO A 1 109 ? 8.195 15.516 -5.719 1 98.62 109 PRO A CA 1
ATOM 854 C C . PRO A 1 109 ? 9.477 15.633 -6.535 1 98.62 109 PRO A C 1
ATOM 856 O O . PRO A 1 109 ? 9.438 15.547 -7.766 1 98.62 109 PRO A O 1
ATOM 859 N N . ASN A 1 110 ? 10.688 15.82 -5.922 1 98.62 110 ASN A N 1
ATOM 860 C CA . ASN A 1 110 ? 11.922 16.047 -6.676 1 98.62 110 ASN A CA 1
ATOM 861 C C . ASN A 1 110 ? 12.961 14.977 -6.391 1 98.62 110 ASN A C 1
ATOM 863 O O . ASN A 1 110 ? 14.055 14.992 -6.965 1 98.62 110 ASN A O 1
ATOM 867 N N . ASN A 1 111 ? 12.625 13.977 -5.516 1 98.75 111 ASN A N 1
ATOM 868 C CA . ASN A 1 111 ? 13.531 12.883 -5.184 1 98.75 111 ASN A CA 1
ATOM 869 C C . ASN A 1 111 ? 14.93 13.398 -4.863 1 98.75 111 ASN A C 1
ATOM 871 O O . ASN A 1 111 ? 15.922 12.844 -5.344 1 98.75 111 ASN A O 1
ATOM 875 N N . LEU A 1 112 ? 15.031 14.469 -4.102 1 97.69 112 LEU A N 1
ATOM 876 C CA . LEU A 1 112 ? 16.328 15.039 -3.762 1 97.69 112 LEU A CA 1
ATOM 877 C C . LEU A 1 112 ? 17.25 13.977 -3.156 1 97.69 112 LEU A C 1
ATOM 879 O O . LEU A 1 112 ? 16.844 13.258 -2.236 1 97.69 112 LEU A O 1
ATOM 883 N N . GLY A 1 113 ? 18.484 13.867 -3.76 1 97.69 113 GLY A N 1
ATOM 884 C CA . GLY A 1 113 ? 19.438 12.875 -3.289 1 97.69 113 GLY A CA 1
ATOM 885 C C . GLY A 1 113 ? 19.109 11.469 -3.75 1 97.69 113 GLY A C 1
ATOM 886 O O . GLY A 1 113 ? 19.859 10.523 -3.475 1 97.69 113 GLY A O 1
ATOM 887 N N . GLY A 1 114 ? 18.016 11.234 -4.383 1 97.62 114 GLY A N 1
ATOM 888 C CA . GLY A 1 114 ? 17.656 9.961 -4.996 1 97.62 114 GLY A CA 1
ATOM 889 C C . GLY A 1 114 ? 17.031 8.984 -4.02 1 97.62 114 GLY A C 1
ATOM 890 O O . GLY A 1 114 ? 16.922 7.789 -4.312 1 97.62 114 GLY A O 1
ATOM 891 N N . SER A 1 115 ? 16.641 9.445 -2.807 1 97.56 115 SER A N 1
ATOM 892 C CA . SER A 1 115 ? 16.188 8.492 -1.8 1 97.56 115 SER A CA 1
ATOM 893 C C . SER A 1 115 ? 14.914 8.977 -1.115 1 97.56 115 SER A C 1
ATOM 895 O O . SER A 1 115 ? 14.562 8.492 -0.036 1 97.56 115 SER A O 1
ATOM 897 N N . GLU A 1 116 ? 14.25 9.984 -1.681 1 98.81 116 GLU A N 1
ATOM 898 C CA . GLU A 1 116 ? 12.977 10.453 -1.14 1 98.81 116 GLU A CA 1
ATOM 899 C C . GLU A 1 116 ? 11.805 9.695 -1.751 1 98.81 116 GLU A C 1
ATOM 901 O O . GLU A 1 116 ? 11.438 9.93 -2.906 1 98.81 116 GLU A O 1
ATOM 906 N N . ASP A 1 117 ? 11.203 8.82 -0.927 1 98.88 117 ASP A N 1
ATOM 907 C CA . ASP A 1 117 ? 10.219 7.918 -1.513 1 98.88 117 ASP A CA 1
ATOM 908 C C . ASP A 1 117 ? 8.906 7.957 -0.732 1 98.88 117 ASP A C 1
ATOM 910 O O . ASP A 1 117 ? 8.008 7.152 -0.98 1 98.88 117 ASP A O 1
ATOM 914 N N . CYS A 1 118 ? 8.766 8.82 0.223 1 99 118 CYS A N 1
ATOM 915 C CA . CYS A 1 118 ? 7.566 8.859 1.055 1 99 118 CYS A CA 1
ATOM 916 C C . CYS A 1 118 ? 6.984 10.266 1.106 1 99 118 CYS A C 1
ATOM 918 O O . CYS A 1 118 ? 7.719 11.25 1.014 1 99 118 CYS A O 1
ATOM 920 N N . THR A 1 119 ? 5.703 10.375 1.283 1 98.94 119 THR A N 1
ATOM 921 C CA . THR A 1 119 ? 5.004 11.648 1.144 1 98.94 119 THR A CA 1
ATOM 922 C C . THR A 1 119 ? 4.773 12.297 2.508 1 98.94 119 THR A C 1
ATOM 924 O O . THR A 1 119 ? 4.266 11.648 3.426 1 98.94 119 THR A O 1
ATOM 927 N N . GLN A 1 120 ? 5.219 13.492 2.619 1 98.94 120 GLN A N 1
ATOM 928 C CA . GLN A 1 120 ? 4.812 14.336 3.742 1 98.94 120 GLN A CA 1
ATOM 929 C C . GLN A 1 120 ? 3.891 15.461 3.281 1 98.94 120 GLN A C 1
ATOM 931 O O . GLN A 1 120 ? 3.996 15.93 2.146 1 98.94 120 GLN A O 1
ATOM 936 N N . MET A 1 121 ? 3.021 15.891 4.125 1 98.81 121 MET A N 1
ATOM 937 C CA . MET A 1 121 ? 2.135 17.031 3.883 1 98.81 121 MET A CA 1
ATOM 938 C C . MET A 1 121 ? 2.512 18.203 4.766 1 98.81 121 MET A C 1
ATOM 940 O O . MET A 1 121 ? 3.389 18.094 5.625 1 98.81 121 MET A O 1
ATOM 944 N N . ASN A 1 122 ? 1.808 19.359 4.496 1 98.44 122 ASN A N 1
ATOM 945 C CA . ASN A 1 122 ? 2.021 20.562 5.289 1 98.44 122 ASN A CA 1
ATOM 946 C C . ASN A 1 122 ? 3.477 21.031 5.234 1 98.44 122 ASN A C 1
ATOM 948 O O . ASN A 1 122 ? 4.059 21.375 6.262 1 98.44 122 ASN A O 1
ATOM 952 N N . PHE A 1 123 ? 4.035 20.969 4.023 1 97.75 123 PHE A N 1
ATOM 953 C CA . PHE A 1 123 ? 5.457 21.234 3.838 1 97.75 123 PHE A CA 1
ATOM 954 C C . PHE A 1 123 ? 5.68 22.609 3.223 1 97.75 123 PHE A C 1
ATOM 956 O O . PHE A 1 123 ? 5.047 22.953 2.223 1 97.75 123 PHE A O 1
ATOM 963 N N . GLY A 1 124 ? 6.566 23.391 3.85 1 94.69 124 GLY A N 1
ATOM 964 C CA . GLY A 1 124 ? 6.977 24.656 3.287 1 94.69 124 GLY A CA 1
ATOM 965 C C . GLY A 1 124 ? 5.883 25.719 3.342 1 94.69 124 GLY A C 1
ATOM 966 O O . GLY A 1 124 ? 4.871 25.531 4.02 1 94.69 124 GLY A O 1
ATOM 967 N N . ALA A 1 125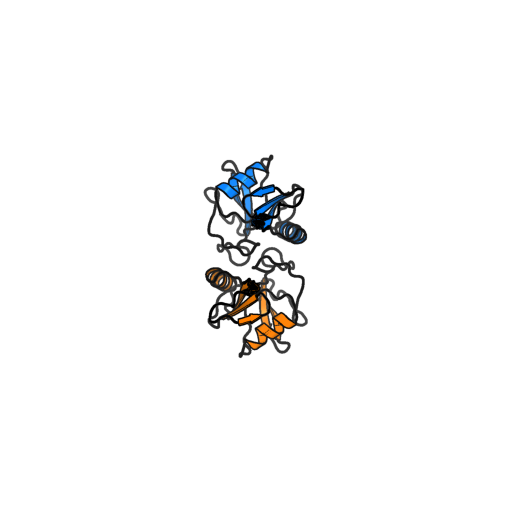 ? 6.082 26.766 2.609 1 93.31 125 ALA A N 1
ATOM 968 C CA . ALA A 1 125 ? 5.188 27.922 2.652 1 93.31 125 ALA A CA 1
ATOM 969 C C . ALA A 1 125 ? 3.832 27.594 2.035 1 93.31 125 ALA A C 1
ATOM 971 O O . ALA A 1 125 ? 2.791 28.016 2.541 1 93.31 125 ALA A O 1
ATOM 972 N N . ALA A 1 126 ? 3.844 26.766 0.948 1 94.56 126 ALA A N 1
ATOM 973 C CA . ALA A 1 126 ? 2.605 26.406 0.261 1 94.56 126 ALA A CA 1
ATOM 974 C C . ALA A 1 126 ? 1.793 25.406 1.082 1 94.56 126 ALA A C 1
ATOM 976 O O . ALA A 1 126 ? 0.585 25.266 0.88 1 94.56 126 ALA A O 1
ATOM 977 N N . GLY A 1 127 ? 2.451 24.625 1.926 1 97.12 127 GLY A N 1
ATOM 978 C CA . GLY A 1 127 ? 1.772 23.75 2.861 1 97.12 127 GLY A CA 1
ATOM 979 C C . GLY A 1 127 ? 1.267 22.469 2.219 1 97.12 127 GLY A C 1
ATOM 980 O O . GLY A 1 127 ? 0.381 21.797 2.76 1 97.12 127 GLY A O 1
ATOM 981 N N . ASN A 1 128 ? 1.736 22.156 0.959 1 98.25 128 ASN A N 1
ATOM 982 C CA . ASN A 1 128 ? 1.271 20.969 0.244 1 98.25 128 ASN A CA 1
ATOM 983 C C . ASN A 1 128 ? 2.211 19.781 0.447 1 98.25 128 ASN A C 1
ATOM 985 O O . ASN A 1 128 ? 2.713 19.562 1.551 1 98.25 128 ASN A O 1
ATOM 989 N N . TRP A 1 129 ? 2.338 18.875 -0.521 1 98.94 129 TRP A N 1
ATOM 990 C CA . TRP A 1 129 ? 3.064 17.625 -0.334 1 98.94 129 TRP A CA 1
ATOM 991 C C . TRP A 1 129 ? 4.52 17.766 -0.77 1 98.94 129 TRP A C 1
ATOM 993 O O . TRP A 1 129 ? 4.836 18.594 -1.638 1 98.94 129 TRP A O 1
ATOM 1003 N N . ASN A 1 130 ? 5.359 17.031 -0.176 1 98.88 130 ASN A N 1
ATOM 1004 C CA . ASN A 1 130 ? 6.762 16.844 -0.521 1 98.88 130 ASN A CA 1
ATOM 1005 C C . ASN A 1 130 ? 7.191 15.383 -0.352 1 98.88 130 ASN A C 1
ATOM 1007 O O . ASN A 1 130 ? 6.695 14.688 0.532 1 98.88 130 ASN A O 1
ATOM 1011 N N . ASP A 1 131 ? 8.055 14.914 -1.249 1 98.94 131 ASP A N 1
ATOM 1012 C CA . ASP A 1 131 ? 8.664 13.609 -0.997 1 98.94 131 ASP A CA 1
ATOM 1013 C C . ASP A 1 131 ? 9.867 13.742 -0.063 1 98.94 131 ASP A C 1
ATOM 1015 O O . ASP A 1 131 ? 10.602 14.727 -0.125 1 98.94 131 ASP A O 1
ATOM 1019 N N . GLN A 1 132 ? 9.992 12.828 0.807 1 98.88 132 GLN A N 1
ATOM 1020 C CA . GLN A 1 132 ? 11.031 12.82 1.836 1 98.88 132 GLN A CA 1
ATOM 1021 C C . GLN A 1 132 ? 11.57 11.414 2.072 1 98.88 132 GLN A C 1
ATOM 1023 O O . GLN A 1 132 ? 10.945 10.43 1.67 1 98.88 132 GLN A O 1
ATOM 1028 N N . VAL A 1 133 ? 12.805 11.359 2.639 1 98.88 133 VAL A N 1
ATOM 1029 C CA . VAL A 1 133 ? 13.406 10.078 2.996 1 98.88 133 VAL A CA 1
ATOM 1030 C C . VAL A 1 133 ? 12.531 9.359 4.023 1 98.88 133 VAL A C 1
ATOM 1032 O O . VAL A 1 133 ? 12.203 9.93 5.066 1 98.88 133 VAL A O 1
ATOM 1035 N N . CYS A 1 134 ? 12.219 8.117 3.824 1 98.94 134 CYS A N 1
ATOM 1036 C CA . CYS A 1 134 ? 11.18 7.387 4.551 1 98.94 134 CYS A CA 1
ATOM 1037 C C . CYS A 1 134 ? 11.586 7.168 6.004 1 98.94 134 CYS A C 1
ATOM 1039 O O . CYS A 1 134 ? 10.727 7.012 6.871 1 98.94 134 CYS A O 1
ATOM 1041 N N . SER A 1 135 ? 12.852 7.145 6.262 1 98.88 135 SER A N 1
ATOM 1042 C CA . SER A 1 135 ? 13.328 6.781 7.594 1 98.88 135 SER A CA 1
ATOM 1043 C C . SER A 1 135 ? 13.305 7.98 8.531 1 98.88 135 SER A C 1
ATOM 1045 O O . SER A 1 135 ? 13.461 7.828 9.75 1 98.88 135 SER A O 1
ATOM 1047 N N . ILE A 1 136 ? 13.133 9.203 7.922 1 98.81 136 ILE A N 1
ATOM 1048 C CA . ILE A 1 136 ? 13.008 10.391 8.758 1 98.81 136 ILE A CA 1
ATOM 1049 C C . ILE A 1 136 ? 11.773 10.273 9.641 1 98.81 136 ILE A C 1
ATOM 1051 O O . ILE A 1 136 ? 10.75 9.734 9.219 1 98.81 136 ILE A O 1
ATOM 1055 N N . LYS A 1 137 ? 11.945 10.734 10.844 1 98.94 137 LYS A N 1
ATOM 1056 C CA . LYS A 1 137 ? 10.82 10.633 11.766 1 98.94 137 LYS A CA 1
ATOM 1057 C C . LYS A 1 137 ? 9.969 11.906 11.734 1 98.94 137 LYS A C 1
ATOM 1059 O O . LYS A 1 137 ? 10.484 13.008 11.938 1 98.94 137 LYS A O 1
ATOM 1064 N N . LEU A 1 138 ? 8.711 11.805 11.453 1 98.88 138 LEU A N 1
ATOM 1065 C CA . LEU A 1 138 ? 7.738 12.891 11.422 1 98.88 138 LEU A CA 1
ATOM 1066 C C . LEU A 1 138 ? 6.461 12.508 12.156 1 98.88 138 LEU A C 1
ATOM 1068 O O . LEU A 1 138 ? 6.164 11.32 12.305 1 98.88 138 LEU A O 1
ATOM 1072 N N . PRO A 1 139 ? 5.719 13.516 12.727 1 98.88 139 PRO A N 1
ATOM 1073 C CA . PRO A 1 139 ? 4.32 13.219 13.055 1 98.88 139 PRO A CA 1
ATOM 1074 C C . PRO A 1 139 ? 3.518 12.758 11.836 1 98.88 139 PRO A C 1
ATOM 1076 O O . PRO A 1 139 ? 4.02 12.789 10.711 1 98.88 139 PRO A O 1
ATOM 1079 N N . PHE A 1 140 ? 2.332 12.219 12.094 1 98.94 140 PHE A N 1
ATOM 1080 C CA . PHE A 1 140 ? 1.67 11.562 10.977 1 98.94 140 PHE A CA 1
ATOM 1081 C C . PHE A 1 140 ? 0.157 11.578 11.156 1 98.94 140 PHE A C 1
ATOM 1083 O O . PHE A 1 140 ? -0.34 11.852 12.25 1 98.94 140 PHE A O 1
ATOM 1090 N N . VAL A 1 141 ? -0.548 11.383 10.047 1 98.94 141 VAL A N 1
ATOM 1091 C CA . VAL A 1 141 ? -2.006 11.359 10.008 1 98.94 141 VAL A CA 1
ATOM 1092 C C . VAL A 1 141 ? -2.49 9.977 9.578 1 98.94 141 VAL A C 1
ATOM 1094 O O . VAL A 1 141 ? -2.029 9.438 8.57 1 98.94 141 VAL A O 1
ATOM 1097 N N . CYS A 1 142 ? -3.354 9.367 10.383 1 98.94 142 CYS A N 1
ATOM 1098 C CA . CYS A 1 142 ? -4.027 8.125 10.023 1 98.94 142 CYS A CA 1
ATOM 1099 C C . CYS A 1 142 ? -5.438 8.398 9.508 1 98.94 142 CYS A C 1
ATOM 1101 O O . CYS A 1 142 ? -6.062 9.383 9.891 1 98.94 142 CYS A O 1
ATOM 1103 N N . SER A 1 143 ? -5.867 7.508 8.641 1 98.81 143 SER A N 1
ATOM 1104 C CA . SER A 1 143 ? -7.27 7.527 8.227 1 98.81 143 SER A CA 1
ATOM 1105 C C . SER A 1 143 ? -7.844 6.117 8.156 1 98.81 143 SER A C 1
ATOM 1107 O O . SER A 1 143 ? -7.098 5.145 8.008 1 98.81 143 SER A O 1
ATOM 1109 N N . LYS A 1 144 ? -9.133 5.953 8.383 1 97.69 144 LYS A N 1
ATOM 1110 C CA . LYS A 1 144 ? -9.859 4.695 8.211 1 97.69 144 LYS A CA 1
ATOM 1111 C C . LYS A 1 144 ? -11.297 4.941 7.762 1 97.69 144 LYS A C 1
ATOM 1113 O O . LYS A 1 144 ? -11.867 6 8.047 1 97.69 144 LYS A O 1
ATOM 1118 N N . SER A 1 145 ? -11.812 3.957 6.984 1 89.94 145 SER A N 1
ATOM 1119 C CA . SER A 1 145 ? -13.203 4.059 6.539 1 89.94 145 SER A CA 1
ATOM 1120 C C . SER A 1 145 ? -14.164 3.686 7.656 1 89.94 145 SER A C 1
ATOM 1122 O O . SER A 1 145 ? -13.875 2.803 8.469 1 89.94 145 SER A O 1
ATOM 1124 N N . HIS A 1 146 ? -15.195 4.355 7.75 1 76.06 146 HIS A N 1
ATOM 1125 C CA . HIS A 1 146 ? -16.234 4.055 8.719 1 76.06 146 HIS A CA 1
ATOM 1126 C C . HIS A 1 146 ? -17.172 2.967 8.195 1 76.06 146 HIS A C 1
ATOM 1128 O O . HIS A 1 146 ? -17.312 2.793 6.984 1 76.06 146 HIS A O 1
ATOM 1134 N N . MET B 1 1 ? -71.5 -14.578 7.477 1 43.53 1 MET B N 1
ATOM 1135 C CA . MET B 1 1 ? -70.5 -14.438 6.383 1 43.53 1 MET B CA 1
ATOM 1136 C C . MET B 1 1 ? -69.188 -13.93 6.898 1 43.53 1 MET B C 1
ATOM 1138 O O . MET B 1 1 ? -69.062 -12.797 7.387 1 43.53 1 MET B O 1
ATOM 1142 N N . GLY B 1 2 ? -68.312 -14.828 7.523 1 45.72 2 GLY B N 1
ATOM 1143 C CA . GLY B 1 2 ? -67.062 -14.562 8.133 1 45.72 2 GLY B CA 1
ATOM 1144 C C . GLY B 1 2 ? -66 -14.047 7.148 1 45.72 2 GLY B C 1
ATOM 1145 O O . GLY B 1 2 ? -65.938 -14.539 6.023 1 45.72 2 GLY B O 1
ATOM 1146 N N . VAL B 1 3 ? -65.688 -12.703 7.234 1 52.75 3 VAL B N 1
ATOM 1147 C CA . VAL B 1 3 ? -64.625 -12.062 6.457 1 52.75 3 VAL B CA 1
ATOM 1148 C C . VAL B 1 3 ? -63.281 -12.781 6.707 1 52.75 3 VAL B C 1
ATOM 1150 O O . VAL B 1 3 ? -62.812 -12.883 7.852 1 52.75 3 VAL B O 1
ATOM 1153 N N . LEU B 1 4 ? -62.906 -13.758 5.891 1 48.34 4 LEU B N 1
ATOM 1154 C CA . LEU B 1 4 ? -61.594 -14.383 5.902 1 48.34 4 LEU B CA 1
ATOM 1155 C C . LEU B 1 4 ? -60.5 -13.367 5.574 1 48.34 4 LEU B C 1
ATOM 1157 O O . LEU B 1 4 ? -60.469 -12.82 4.469 1 48.34 4 LEU B O 1
ATOM 1161 N N . ILE B 1 5 ? -60.031 -12.617 6.555 1 47.5 5 ILE B N 1
ATOM 1162 C CA . ILE B 1 5 ? -58.844 -11.781 6.293 1 47.5 5 ILE B CA 1
ATOM 1163 C C . ILE B 1 5 ? -57.625 -12.664 6.027 1 47.5 5 ILE B C 1
ATOM 1165 O O . ILE B 1 5 ? -57.219 -13.438 6.891 1 47.5 5 ILE B O 1
ATOM 1169 N N . VAL B 1 6 ? -57.25 -12.953 4.789 1 47.84 6 VAL B N 1
ATOM 1170 C CA . VAL B 1 6 ? -56.031 -13.625 4.387 1 47.84 6 VAL B CA 1
ATOM 1171 C C . VAL B 1 6 ? -54.812 -12.734 4.711 1 47.84 6 VAL B C 1
ATOM 1173 O O . VAL B 1 6 ? -54.75 -11.602 4.234 1 47.84 6 VAL B O 1
ATOM 1176 N N . CYS B 1 7 ? -54.125 -12.914 5.867 1 45.34 7 CYS B N 1
ATOM 1177 C CA . CYS B 1 7 ? -52.844 -12.289 6.16 1 45.34 7 CYS B CA 1
ATOM 1178 C C . CYS B 1 7 ? -51.812 -12.688 5.121 1 45.34 7 CYS B C 1
ATOM 1180 O O . CYS B 1 7 ? -51.375 -13.844 5.066 1 45.34 7 CYS B O 1
ATOM 1182 N N . VAL B 1 8 ? -51.719 -12.039 3.945 1 48.81 8 VAL B N 1
ATOM 1183 C CA . VAL B 1 8 ? -50.594 -12.234 3.025 1 48.81 8 VAL B CA 1
ATOM 1184 C C . VAL B 1 8 ? -49.281 -11.914 3.73 1 48.81 8 VAL B C 1
ATOM 1186 O O . VAL B 1 8 ? -49.031 -10.766 4.098 1 48.81 8 VAL B O 1
ATOM 1189 N N . SER B 1 9 ? -48.75 -12.852 4.527 1 46.88 9 SER B N 1
ATOM 1190 C CA . SER B 1 9 ? -47.406 -12.68 5.043 1 46.88 9 SER B CA 1
ATOM 1191 C C . SER B 1 9 ? -46.406 -12.32 3.928 1 46.88 9 SER B C 1
ATOM 1193 O O . SER B 1 9 ? -46.219 -13.094 2.986 1 46.88 9 SER B O 1
ATOM 1195 N N . LEU B 1 10 ? -46.281 -11 3.564 1 48 10 LEU B N 1
ATOM 1196 C CA . LEU B 1 10 ? -45.188 -10.594 2.695 1 48 10 LEU B CA 1
ATOM 1197 C C . LEU B 1 10 ? -43.844 -11.125 3.213 1 48 10 LEU B C 1
ATOM 1199 O O . LEU B 1 10 ? -43.375 -10.688 4.258 1 48 10 LEU B O 1
ATOM 1203 N N . CYS B 1 11 ? -43.562 -12.391 3.102 1 46.81 11 CYS B N 1
ATOM 1204 C CA . CYS B 1 11 ? -42.219 -12.906 3.332 1 46.81 11 CYS B CA 1
ATOM 1205 C C . CYS B 1 11 ? -41.156 -12.031 2.641 1 46.81 11 CYS B C 1
ATOM 1207 O O . CYS B 1 11 ? -41.125 -11.953 1.411 1 46.81 11 CYS B O 1
ATOM 1209 N N . LEU B 1 12 ? -40.781 -10.898 3.244 1 46.53 12 LEU B N 1
ATOM 1210 C CA . LEU B 1 12 ? -39.625 -10.164 2.766 1 46.53 12 LEU B CA 1
ATOM 1211 C C . LEU B 1 12 ? -38.438 -11.102 2.574 1 46.53 12 LEU B C 1
ATOM 1213 O O . LEU B 1 12 ? -37.844 -11.578 3.549 1 46.53 12 LEU B O 1
ATOM 1217 N N . LEU B 1 13 ? -38.375 -11.867 1.546 1 47.78 13 LEU B N 1
ATOM 1218 C CA . LEU B 1 13 ? -37.125 -12.484 1.155 1 47.78 13 LEU B CA 1
ATOM 1219 C C . LEU B 1 13 ? -35.969 -11.477 1.191 1 47.78 13 LEU B C 1
ATOM 1221 O O . LEU B 1 13 ? -35.906 -10.57 0.353 1 47.78 13 LEU B O 1
ATOM 1225 N N . PHE B 1 14 ? -35.438 -11.117 2.379 1 52.09 14 PHE B N 1
ATOM 1226 C CA . PHE B 1 14 ? -34.125 -10.461 2.445 1 52.09 14 PHE B CA 1
ATOM 1227 C C . PHE B 1 14 ? -33.125 -11.172 1.565 1 52.09 14 PHE B C 1
ATOM 1229 O O . PHE B 1 14 ? -32.656 -12.266 1.904 1 52.09 14 PHE B O 1
ATOM 1236 N N . ALA B 1 15 ? -33.125 -11.031 0.326 1 47.19 15 ALA B N 1
ATOM 1237 C CA . ALA B 1 15 ? -31.984 -11.453 -0.504 1 47.19 15 ALA B CA 1
ATOM 1238 C C . ALA B 1 15 ? -30.672 -10.914 0.039 1 47.19 15 ALA B C 1
ATOM 1240 O O . ALA B 1 15 ? -30.438 -9.703 0.025 1 47.19 15 ALA B O 1
ATOM 1241 N N . LEU B 1 16 ? -30.062 -11.484 1.039 1 50.69 16 LEU B N 1
ATOM 1242 C CA . LEU B 1 16 ? -28.641 -11.227 1.229 1 50.69 16 LEU B CA 1
ATOM 1243 C C . LEU B 1 16 ? -27.906 -11.203 -0.108 1 50.69 16 LEU B C 1
ATOM 1245 O O . LEU B 1 16 ? -27.672 -12.258 -0.708 1 50.69 16 LEU B O 1
ATOM 1249 N N . ASN B 1 17 ? -28.219 -10.367 -0.915 1 52 17 ASN B N 1
ATOM 1250 C CA . ASN B 1 17 ? -27.531 -10.227 -2.191 1 52 17 ASN B CA 1
ATOM 1251 C C . ASN B 1 17 ? -26.016 -10.273 -2.018 1 52 17 ASN B C 1
ATOM 1253 O O . ASN B 1 17 ? -25.406 -9.305 -1.577 1 52 17 ASN B O 1
ATOM 1257 N N . ALA B 1 18 ? -25.406 -11.336 -1.434 1 59.56 18 ALA B N 1
ATOM 1258 C CA . ALA B 1 18 ? -23.969 -11.492 -1.646 1 59.56 18 ALA B CA 1
ATOM 1259 C C . ALA B 1 18 ? -23.578 -11.117 -3.074 1 59.56 18 ALA B C 1
ATOM 1261 O O . ALA B 1 18 ? -24 -11.773 -4.031 1 59.56 18 ALA B O 1
ATOM 1262 N N . SER B 1 19 ? -23.25 -9.898 -3.359 1 70.56 19 SER B N 1
ATOM 1263 C CA . SER B 1 19 ? -22.922 -9.453 -4.711 1 70.56 19 SER B CA 1
ATOM 1264 C C . SER B 1 19 ? -21.891 -10.375 -5.355 1 70.56 19 SER B C 1
ATOM 1266 O O . SER B 1 19 ? -20.875 -10.711 -4.734 1 70.56 19 SER B O 1
ATOM 1268 N N . ALA B 1 20 ? -22.266 -11.172 -6.273 1 87.62 20 ALA B N 1
ATOM 1269 C CA . ALA B 1 20 ? -21.422 -12.055 -7.07 1 87.62 20 ALA B CA 1
ATOM 1270 C C . ALA B 1 20 ? -20.297 -11.273 -7.746 1 87.62 20 ALA B C 1
ATOM 1272 O O . ALA B 1 20 ? -20.453 -10.094 -8.062 1 87.62 20 ALA B O 1
ATOM 1273 N N . CYS B 1 21 ? -19.109 -12.023 -7.812 1 95 21 CYS B N 1
ATOM 1274 C CA . CYS B 1 21 ? -17.984 -11.406 -8.516 1 95 21 CYS B CA 1
ATOM 1275 C C . CYS B 1 21 ? -18.328 -11.156 -9.977 1 95 21 CYS B C 1
ATOM 1277 O O . CYS B 1 21 ? -19.172 -11.859 -10.555 1 95 21 CYS B O 1
ATOM 1279 N N . GLN B 1 22 ? -17.766 -10.094 -10.492 1 92.62 22 GLN B N 1
ATOM 1280 C CA . GLN B 1 22 ? -17.859 -9.828 -11.922 1 92.62 22 GLN B CA 1
ATOM 1281 C C . GLN B 1 22 ? -17.391 -11.031 -12.734 1 92.62 22 GLN B C 1
ATOM 1283 O O . GLN B 1 22 ? -16.578 -11.828 -12.266 1 92.62 22 GLN B O 1
ATOM 1288 N N . TYR B 1 23 ? -17.906 -11.133 -13.93 1 93.88 23 TYR B N 1
ATOM 1289 C CA . TYR B 1 23 ? -17.484 -12.195 -14.836 1 93.88 23 TYR B CA 1
ATOM 1290 C C . TYR B 1 23 ? -15.961 -12.234 -14.961 1 93.88 23 TYR B C 1
ATOM 1292 O O . TYR B 1 23 ? -15.312 -11.188 -15.062 1 93.88 23 TYR B O 1
ATOM 1300 N N . GLY B 1 24 ? -15.352 -13.367 -14.938 1 95.88 24 GLY B N 1
ATOM 1301 C CA . GLY B 1 24 ? -13.914 -13.531 -15.07 1 95.88 24 GLY B CA 1
ATOM 1302 C C . GLY B 1 24 ? -13.188 -13.531 -13.742 1 95.88 24 GLY B C 1
ATOM 1303 O O . GLY B 1 24 ? -11.992 -13.828 -13.68 1 95.88 24 GLY B O 1
ATOM 1304 N N . TRP B 1 25 ? -13.922 -13.203 -12.742 1 97.88 25 TRP B N 1
ATOM 1305 C CA . TRP B 1 25 ? -13.359 -13.242 -11.398 1 97.88 25 TRP B CA 1
ATOM 1306 C C . TRP B 1 25 ? -13.906 -14.43 -10.617 1 97.88 25 TRP B C 1
ATOM 1308 O O . TRP B 1 25 ? -15.078 -14.797 -10.758 1 97.88 25 TRP B O 1
ATOM 1318 N N . ALA B 1 26 ? -13.078 -15.008 -9.797 1 97.56 26 ALA B N 1
ATOM 1319 C CA . ALA B 1 26 ? -13.461 -16.141 -8.953 1 97.56 26 ALA B CA 1
ATOM 1320 C C . ALA B 1 26 ? -13.648 -15.703 -7.504 1 97.56 26 ALA B C 1
ATOM 1322 O O . ALA B 1 26 ? -12.828 -14.961 -6.965 1 97.56 26 ALA B O 1
ATOM 1323 N N . GLN B 1 27 ? -14.648 -16.234 -6.914 1 96.5 27 GLN B N 1
ATOM 1324 C CA . GLN B 1 27 ? -15.016 -15.758 -5.586 1 96.5 27 GLN B CA 1
ATOM 1325 C C . GLN B 1 27 ? -14.57 -16.734 -4.504 1 96.5 27 GLN B C 1
ATOM 1327 O O . GLN B 1 27 ? -14.75 -17.938 -4.637 1 96.5 27 GLN B O 1
ATOM 1332 N N . HIS B 1 28 ? -13.867 -16.203 -3.5 1 96.44 28 HIS B N 1
ATOM 1333 C CA . HIS B 1 28 ? -13.617 -16.875 -2.23 1 96.44 28 HIS B CA 1
ATOM 1334 C C . HIS B 1 28 ? -14.094 -16.031 -1.056 1 96.44 28 HIS B C 1
ATOM 1336 O O . HIS B 1 28 ? -13.477 -15.008 -0.73 1 96.44 28 HIS B O 1
ATOM 1342 N N . GLU B 1 29 ? -15.117 -16.469 -0.424 1 93.44 29 GLU B N 1
ATOM 1343 C CA . GLU B 1 29 ? -15.758 -15.68 0.624 1 93.44 29 GLU B CA 1
ATOM 1344 C C . GLU B 1 29 ? -16.141 -14.289 0.114 1 93.44 29 GLU B C 1
ATOM 1346 O O . GLU B 1 29 ? -16.859 -14.164 -0.881 1 93.44 29 GLU B O 1
ATOM 1351 N N . ARG B 1 30 ? -15.68 -13.203 0.7 1 94.06 30 ARG B N 1
ATOM 1352 C CA . ARG B 1 30 ? -16.078 -11.852 0.319 1 94.06 30 ARG B CA 1
ATOM 1353 C C . ARG B 1 30 ? -15.039 -11.219 -0.599 1 94.06 30 ARG B C 1
ATOM 1355 O O . ARG B 1 30 ? -15.023 -10 -0.786 1 94.06 30 ARG B O 1
ATOM 1362 N N . THR B 1 31 ? -14.148 -12.078 -1.102 1 97.25 31 THR B N 1
ATOM 1363 C CA . THR B 1 31 ? -13.07 -11.555 -1.938 1 97.25 31 THR B CA 1
ATOM 1364 C C . THR B 1 31 ? -13.117 -12.188 -3.328 1 97.25 31 THR B C 1
ATOM 1366 O O . THR B 1 31 ? -13.352 -13.391 -3.465 1 97.25 31 THR B O 1
ATOM 1369 N N . CYS B 1 32 ? -12.961 -11.383 -4.398 1 98.38 32 CYS B N 1
ATOM 1370 C CA . CYS B 1 32 ? -12.852 -11.828 -5.781 1 98.38 32 CYS B CA 1
ATOM 1371 C C . CYS B 1 32 ? -11.398 -11.812 -6.246 1 98.38 32 CYS B C 1
ATOM 1373 O O . CYS B 1 32 ? -10.648 -10.883 -5.934 1 98.38 32 CYS B O 1
ATOM 1375 N N . PHE B 1 33 ? -11.008 -12.844 -6.984 1 98.81 33 PHE B N 1
ATOM 1376 C CA . PHE B 1 33 ? -9.641 -12.992 -7.469 1 98.81 33 PHE B CA 1
ATOM 1377 C C . PHE B 1 33 ? -9.617 -13.164 -8.984 1 98.81 33 PHE B C 1
ATOM 1379 O O . PHE B 1 33 ? -10.547 -13.734 -9.562 1 98.81 33 PHE B O 1
ATOM 1386 N N . ARG B 1 34 ? -8.586 -12.68 -9.594 1 98.56 34 ARG B N 1
ATOM 1387 C CA . ARG B 1 34 ? -8.344 -12.914 -11.016 1 98.56 34 ARG B CA 1
ATOM 1388 C C . ARG B 1 34 ? -6.855 -13.031 -11.305 1 98.56 34 ARG B C 1
ATOM 1390 O O . ARG B 1 34 ? -6.051 -12.266 -10.773 1 98.56 34 ARG B O 1
ATOM 1397 N N . VAL B 1 35 ? -6.547 -14.016 -12.125 1 98.69 35 VAL B N 1
ATOM 1398 C CA . VAL B 1 35 ? -5.164 -14.266 -12.523 1 98.69 35 VAL B CA 1
ATOM 1399 C C . VAL B 1 35 ? -4.898 -13.625 -13.883 1 98.69 35 VAL B C 1
ATOM 1401 O O . VAL B 1 35 ? -5.719 -13.719 -14.797 1 98.69 35 VAL B O 1
ATOM 1404 N N . PHE B 1 36 ? -3.816 -12.93 -14.008 1 98.69 36 PHE B N 1
ATOM 1405 C CA . PHE B 1 36 ? -3.348 -12.359 -15.266 1 98.69 36 PHE B CA 1
ATOM 1406 C C . PHE B 1 36 ? -2.016 -12.977 -15.68 1 98.69 36 PHE B C 1
ATOM 1408 O O . PHE B 1 36 ? -1.034 -12.906 -14.938 1 98.69 36 PHE B O 1
ATOM 1415 N N . ASN B 1 37 ? -1.966 -13.5 -16.891 1 98.06 37 ASN B N 1
ATOM 1416 C CA . ASN B 1 37 ? -0.805 -14.281 -17.297 1 98.06 37 ASN B CA 1
ATOM 1417 C C . ASN B 1 37 ? 0.21 -13.438 -18.047 1 98.06 37 ASN B C 1
ATOM 1419 O O . ASN B 1 37 ? 1.345 -13.859 -18.266 1 98.06 37 ASN B O 1
ATOM 1423 N N . SER B 1 38 ? -0.158 -12.234 -18.5 1 98.25 38 SER B N 1
ATOM 1424 C CA . SER B 1 38 ? 0.801 -11.328 -19.125 1 98.25 38 SER B CA 1
ATOM 1425 C C . SER B 1 38 ? 1.737 -10.719 -18.094 1 98.25 38 SER B C 1
ATOM 1427 O O . SER B 1 38 ? 1.292 -10.008 -17.188 1 98.25 38 SER B O 1
ATOM 1429 N N . PRO B 1 39 ? 2.984 -10.953 -18.172 1 98.81 39 PRO B N 1
ATOM 1430 C CA . PRO B 1 39 ? 3.918 -10.531 -17.125 1 98.81 39 PRO B CA 1
ATOM 1431 C C . PRO B 1 39 ? 4.098 -9.023 -17.062 1 98.81 39 PRO B C 1
ATOM 1433 O O . PRO B 1 39 ? 4.129 -8.352 -18.094 1 98.81 39 PRO B O 1
ATOM 1436 N N . LEU B 1 40 ? 4.156 -8.438 -15.891 1 98.94 40 LEU B N 1
ATOM 1437 C CA . LEU B 1 40 ? 4.438 -7.035 -15.594 1 98.94 40 LEU B CA 1
ATOM 1438 C C . LEU B 1 40 ? 5.363 -6.91 -14.391 1 98.94 40 LEU B C 1
ATOM 1440 O O . LEU B 1 40 ? 5.547 -7.871 -13.641 1 98.94 40 LEU B O 1
ATOM 1444 N N . SER B 1 41 ? 6.039 -5.77 -14.266 1 99 41 SER B N 1
ATOM 1445 C CA . SER B 1 41 ? 6.684 -5.473 -12.992 1 99 41 SER B CA 1
ATOM 1446 C C . SER B 1 41 ? 5.668 -5.41 -11.852 1 99 41 SER B C 1
ATOM 1448 O O . SER B 1 41 ? 4.465 -5.32 -12.094 1 99 41 SER B O 1
ATOM 1450 N N . TRP B 1 42 ? 6.121 -5.492 -10.672 1 98.94 42 TRP B N 1
ATOM 1451 C CA . TRP B 1 42 ? 5.219 -5.43 -9.523 1 98.94 42 TRP B CA 1
ATOM 1452 C C . TRP B 1 42 ? 4.379 -4.156 -9.562 1 98.94 42 TRP B C 1
ATOM 1454 O O . TRP B 1 42 ? 3.16 -4.203 -9.383 1 98.94 42 TRP B O 1
ATOM 1464 N N . SER B 1 43 ? 5.055 -3.008 -9.812 1 98.94 43 SER B N 1
ATOM 1465 C CA . SER B 1 43 ? 4.359 -1.725 -9.797 1 98.94 43 SER B CA 1
ATOM 1466 C C . SER B 1 43 ? 3.35 -1.63 -10.93 1 98.94 4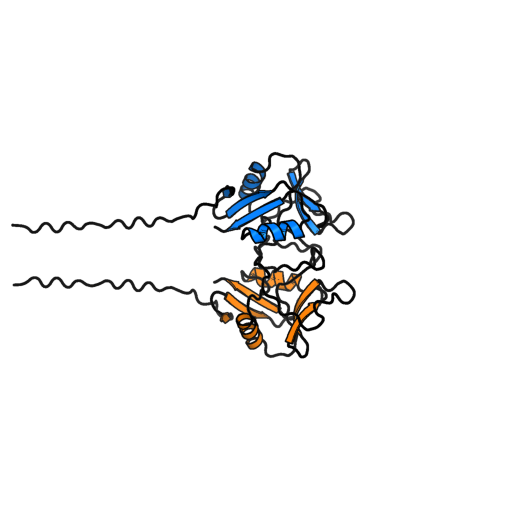3 SER B C 1
ATOM 1468 O O . SER B 1 43 ? 2.246 -1.109 -10.75 1 98.94 43 SER B O 1
ATOM 1470 N N . ASP B 1 44 ? 3.725 -2.098 -12.109 1 98.94 44 ASP B N 1
ATOM 1471 C CA . ASP B 1 44 ? 2.785 -2.086 -13.227 1 98.94 44 ASP B CA 1
ATOM 1472 C C . ASP B 1 44 ? 1.614 -3.033 -12.969 1 98.94 44 ASP B C 1
ATOM 1474 O O . ASP B 1 44 ? 0.482 -2.75 -13.367 1 98.94 44 ASP B O 1
ATOM 1478 N N . ALA B 1 45 ? 1.896 -4.168 -12.344 1 99 45 ALA B N 1
ATOM 1479 C CA . ALA B 1 45 ? 0.839 -5.105 -11.977 1 99 45 ALA B CA 1
ATOM 1480 C C . ALA B 1 45 ? -0.125 -4.488 -10.969 1 99 45 ALA B C 1
ATOM 1482 O O . ALA B 1 45 ? -1.344 -4.609 -11.109 1 99 45 ALA B O 1
ATOM 1483 N N . GLU B 1 46 ? 0.451 -3.824 -9.945 1 98.94 46 GLU B N 1
ATOM 1484 C CA . GLU B 1 46 ? -0.399 -3.125 -8.984 1 98.94 46 GLU B CA 1
ATOM 1485 C C . GLU B 1 46 ? -1.27 -2.082 -9.68 1 98.94 46 GLU B C 1
ATOM 1487 O O . GLU B 1 46 ? -2.469 -1.989 -9.406 1 98.94 46 GLU B O 1
ATOM 1492 N N . ALA B 1 47 ? -0.689 -1.307 -10.547 1 98.88 47 ALA B N 1
ATOM 1493 C CA . ALA B 1 47 ? -1.443 -0.297 -11.289 1 98.88 47 ALA B CA 1
ATOM 1494 C C . ALA B 1 47 ? -2.566 -0.936 -12.102 1 98.88 47 ALA B C 1
ATOM 1496 O O . ALA B 1 47 ? -3.676 -0.403 -12.164 1 98.88 47 ALA B O 1
ATOM 1497 N N . MET B 1 48 ? -2.244 -2.072 -12.719 1 98.88 48 MET B N 1
ATOM 1498 C CA . MET B 1 48 ? -3.262 -2.785 -13.484 1 98.88 48 MET B CA 1
ATOM 1499 C C . MET B 1 48 ? -4.398 -3.252 -12.578 1 98.88 48 MET B C 1
ATOM 1501 O O . MET B 1 48 ? -5.57 -3.078 -12.906 1 98.88 48 MET B O 1
ATOM 1505 N N . CYS B 1 49 ? -4.105 -3.855 -11.453 1 98.94 49 CYS B N 1
ATOM 1506 C CA . CYS B 1 49 ? -5.137 -4.309 -10.531 1 98.94 49 CYS B CA 1
ATOM 1507 C C . CYS B 1 49 ? -6.004 -3.146 -10.07 1 98.94 49 CYS B C 1
ATOM 1509 O O . CYS B 1 49 ? -7.219 -3.293 -9.914 1 98.94 49 CYS B O 1
ATOM 1511 N N . LEU B 1 50 ? -5.41 -1.999 -9.844 1 98.81 50 LEU B N 1
ATOM 1512 C CA . LEU B 1 50 ? -6.145 -0.81 -9.422 1 98.81 50 LEU B CA 1
ATOM 1513 C C . LEU B 1 50 ? -7.172 -0.405 -10.477 1 98.81 50 LEU B C 1
ATOM 1515 O O . LEU B 1 50 ? -8.25 0.089 -10.141 1 98.81 50 LEU B O 1
ATOM 1519 N N . THR B 1 51 ? -6.883 -0.604 -11.766 1 98.31 51 THR B N 1
ATOM 1520 C CA . THR B 1 51 ? -7.82 -0.244 -12.828 1 98.31 51 THR B CA 1
ATOM 1521 C C . THR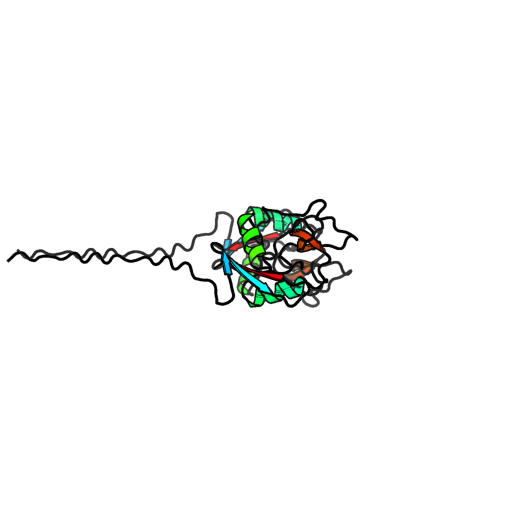 B 1 51 ? -9.078 -1.108 -12.758 1 98.31 51 THR B C 1
ATOM 1523 O O . THR B 1 51 ? -10.133 -0.723 -13.266 1 98.31 51 THR B O 1
ATOM 1526 N N . TYR B 1 52 ? -9.023 -2.246 -12.094 1 97.62 52 TYR B N 1
ATOM 1527 C CA . TYR B 1 52 ? -10.164 -3.141 -11.945 1 97.62 52 TYR B CA 1
ATOM 1528 C C . TYR B 1 52 ? -10.836 -2.949 -10.594 1 97.62 52 TYR B C 1
ATOM 1530 O O . TYR B 1 52 ? -11.727 -3.717 -10.219 1 97.62 52 TYR B O 1
ATOM 1538 N N . GLY B 1 53 ? -10.391 -2 -9.852 1 97.31 53 GLY B N 1
ATOM 1539 C CA . GLY B 1 53 ? -11.008 -1.713 -8.562 1 97.31 53 GLY B CA 1
ATOM 1540 C C . GLY B 1 53 ? -10.453 -2.568 -7.438 1 97.31 53 GLY B C 1
ATOM 1541 O O . GLY B 1 53 ? -11.094 -2.705 -6.387 1 97.31 53 GLY B O 1
ATOM 1542 N N . GLY B 1 54 ? -9.305 -3.158 -7.66 1 98.56 54 GLY B N 1
ATOM 1543 C CA . GLY B 1 54 ? -8.648 -3.992 -6.668 1 98.56 54 GLY B CA 1
ATOM 1544 C C . GLY B 1 54 ? -7.168 -3.682 -6.52 1 98.56 54 GLY B C 1
ATOM 1545 O O . GLY B 1 54 ? -6.742 -2.547 -6.746 1 98.56 54 GLY B O 1
ATOM 1546 N N . ASN B 1 55 ? -6.457 -4.602 -6.051 1 98.94 55 ASN B N 1
ATOM 1547 C CA . ASN B 1 55 ? -5.016 -4.578 -5.832 1 98.94 55 ASN B CA 1
ATOM 1548 C C . ASN B 1 55 ? -4.379 -5.934 -6.129 1 98.94 55 ASN B C 1
ATOM 1550 O O . ASN B 1 55 ? -5.086 -6.918 -6.355 1 98.94 55 ASN B O 1
ATOM 1554 N N . LEU B 1 56 ? -3.023 -5.887 -6.223 1 99 56 LEU B N 1
ATOM 1555 C CA . LEU B 1 56 ? -2.391 -7.195 -6.09 1 99 56 LEU B CA 1
ATOM 1556 C C . LEU B 1 56 ? -2.875 -7.906 -4.832 1 99 56 LEU B C 1
ATOM 1558 O O . LEU B 1 56 ? -3.051 -7.277 -3.785 1 99 56 LEU B O 1
ATOM 1562 N N . ALA B 1 57 ? -3.055 -9.211 -4.941 1 98.94 57 ALA B N 1
ATOM 1563 C CA . ALA B 1 57 ? -3.779 -9.969 -3.924 1 98.94 57 ALA B CA 1
ATOM 1564 C C . ALA B 1 57 ? -3.006 -10 -2.609 1 98.94 57 ALA B C 1
ATOM 1566 O O . ALA B 1 57 ? -1.788 -10.188 -2.604 1 98.94 57 ALA B O 1
ATOM 1567 N N . SER B 1 58 ? -3.676 -9.75 -1.539 1 98.88 58 SER B N 1
ATOM 1568 C CA . SER B 1 58 ? -3.203 -10.125 -0.211 1 98.88 58 SER B CA 1
ATOM 1569 C C . SER B 1 58 ? -3.713 -11.508 0.188 1 98.88 58 SER B C 1
ATOM 1571 O O . SER B 1 58 ? -4.645 -12.031 -0.428 1 98.88 58 SER B O 1
ATOM 1573 N N . VAL B 1 59 ? -3.037 -12.133 1.098 1 98.62 59 VAL B N 1
ATOM 1574 C CA . VAL B 1 59 ? -3.385 -13.484 1.537 1 98.62 59 VAL B CA 1
ATOM 1575 C C . VAL B 1 59 ? -3.52 -13.508 3.059 1 98.62 59 VAL B C 1
ATOM 1577 O O . VAL B 1 59 ? -2.611 -13.086 3.777 1 98.62 59 VAL B O 1
ATOM 1580 N N . HIS B 1 60 ? -4.629 -14.062 3.533 1 98.25 60 HIS B N 1
ATOM 1581 C CA . HIS B 1 60 ? -4.898 -13.914 4.957 1 98.25 60 HIS B CA 1
ATOM 1582 C C . HIS B 1 60 ? -5.16 -15.273 5.613 1 98.25 60 HIS B C 1
ATOM 1584 O O . HIS B 1 60 ? -5.438 -15.344 6.812 1 98.25 60 HIS B O 1
ATOM 1590 N N . SER B 1 61 ? -5.094 -16.312 4.812 1 98.19 61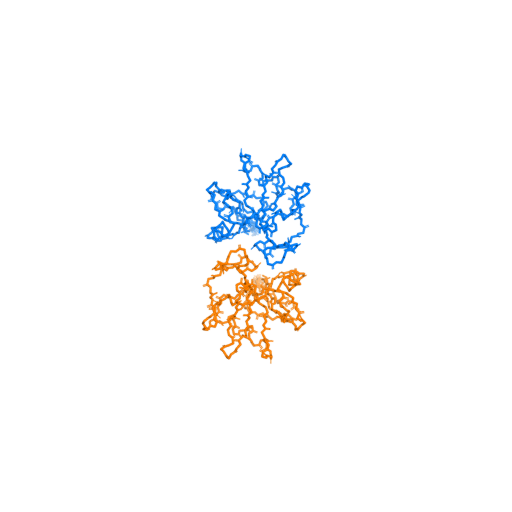 SER B N 1
ATOM 1591 C CA . SER B 1 61 ? -5.242 -17.672 5.359 1 98.19 61 SER B CA 1
ATOM 1592 C C . SER B 1 61 ? -4.73 -18.719 4.383 1 98.19 61 SER B C 1
ATOM 1594 O O . SER B 1 61 ? -4.562 -18.438 3.193 1 98.19 61 SER B O 1
ATOM 1596 N N . THR B 1 62 ? -4.484 -19.953 4.941 1 97.94 62 THR B N 1
ATOM 1597 C CA . THR B 1 62 ? -4.086 -21.078 4.098 1 97.94 62 THR B CA 1
ATOM 1598 C C . THR B 1 62 ? -5.191 -21.422 3.102 1 97.94 62 THR B C 1
ATOM 1600 O O . THR B 1 62 ? -4.91 -21.766 1.949 1 97.94 62 THR B O 1
ATOM 1603 N N . LEU B 1 63 ? -6.418 -21.312 3.537 1 98 63 LEU B N 1
ATOM 1604 C CA . LEU B 1 63 ? -7.551 -21.609 2.668 1 98 63 LEU B CA 1
ATOM 1605 C C . LEU B 1 63 ? -7.605 -20.641 1.489 1 98 63 LEU B C 1
ATOM 1607 O O . LEU B 1 63 ? -7.809 -21.062 0.347 1 98 63 LEU B O 1
ATOM 1611 N N . GLU B 1 64 ? -7.453 -19.406 1.803 1 98 64 GLU B N 1
ATOM 1612 C CA . GLU B 1 64 ? -7.418 -18.406 0.75 1 98 64 GLU B CA 1
ATOM 1613 C C . GLU B 1 64 ? -6.27 -18.656 -0.224 1 98 64 GLU B C 1
ATOM 1615 O O . GLU B 1 64 ? -6.449 -18.562 -1.44 1 98 64 GLU B O 1
ATOM 1620 N N . TYR B 1 65 ? -5.098 -18.984 0.298 1 98.44 65 TYR B N 1
ATOM 1621 C CA . TYR B 1 65 ? -3.938 -19.266 -0.542 1 98.44 65 TYR B CA 1
ATOM 1622 C C . TYR B 1 65 ? -4.188 -20.469 -1.441 1 98.44 65 TYR B C 1
ATOM 1624 O O . TYR B 1 65 ? -3.859 -20.438 -2.631 1 98.44 65 TYR B O 1
ATOM 1632 N N . THR B 1 66 ? -4.742 -21.547 -0.904 1 97.81 66 THR B N 1
ATOM 1633 C CA . THR B 1 66 ? -5.055 -22.75 -1.668 1 97.81 66 THR B CA 1
ATOM 1634 C C . THR B 1 66 ? -6.043 -22.438 -2.789 1 97.81 66 THR B C 1
ATOM 1636 O O . THR B 1 66 ? -5.914 -22.953 -3.9 1 97.81 66 THR B O 1
ATOM 1639 N N . PHE B 1 67 ? -7.004 -21.609 -2.463 1 98.62 67 PHE B N 1
ATOM 1640 C CA . PHE B 1 67 ? -7.965 -21.172 -3.471 1 98.62 67 PHE B CA 1
ATOM 1641 C C . PHE B 1 67 ? -7.262 -20.5 -4.645 1 98.62 67 PHE B C 1
ATOM 1643 O O . PHE B 1 67 ? -7.523 -20.844 -5.805 1 98.62 67 PHE B O 1
ATOM 1650 N N . ILE B 1 68 ? -6.348 -19.531 -4.363 1 98.62 68 ILE B N 1
ATOM 1651 C CA . ILE B 1 68 ? -5.625 -18.812 -5.41 1 98.62 68 ILE B CA 1
ATOM 1652 C C . ILE B 1 68 ? -4.781 -19.797 -6.215 1 98.62 68 ILE B C 1
ATOM 1654 O O . ILE B 1 68 ? -4.742 -19.734 -7.445 1 98.62 68 ILE B O 1
ATOM 1658 N N . LYS B 1 69 ? -4.121 -20.766 -5.574 1 97.88 69 LYS B N 1
ATOM 1659 C CA . LYS B 1 69 ? -3.264 -21.734 -6.238 1 97.88 69 LYS B CA 1
ATOM 1660 C C . LYS B 1 69 ? -4.059 -22.578 -7.234 1 97.88 69 LYS B C 1
ATOM 1662 O O . LYS B 1 69 ? -3.535 -22.969 -8.281 1 97.88 69 LYS B O 1
ATOM 1667 N N . ARG B 1 70 ? -5.258 -22.828 -6.926 1 97.44 70 ARG B N 1
ATOM 1668 C CA . ARG B 1 70 ? -6.098 -23.641 -7.812 1 97.44 70 ARG B CA 1
ATOM 1669 C C . ARG B 1 70 ? -6.379 -22.891 -9.109 1 97.44 70 ARG B C 1
ATOM 1671 O O . ARG B 1 70 ? -6.703 -23.516 -10.133 1 97.44 70 ARG B O 1
ATOM 1678 N N . MET B 1 71 ? -6.289 -21.609 -9.062 1 97.62 71 MET B N 1
ATOM 1679 C CA . MET B 1 71 ? -6.547 -20.797 -10.25 1 97.62 71 MET B CA 1
ATOM 1680 C C . MET B 1 71 ? -5.32 -20.75 -11.156 1 97.62 71 MET B C 1
ATOM 1682 O O . MET B 1 71 ? -5.398 -20.281 -12.297 1 97.62 71 MET B O 1
ATOM 1686 N N . ILE B 1 72 ? -4.203 -21.125 -10.578 1 96.19 72 ILE B N 1
ATOM 1687 C CA . ILE B 1 72 ? -2.922 -21.062 -11.281 1 96.19 72 ILE B CA 1
ATOM 1688 C C . ILE B 1 72 ? -2.568 -22.453 -11.82 1 96.19 72 ILE B C 1
ATOM 1690 O O . ILE B 1 72 ? -2.453 -23.406 -11.055 1 96.19 72 ILE B O 1
ATOM 1694 N N . SER B 1 73 ? -2.387 -22.625 -13.117 1 88.31 73 SER B N 1
ATOM 1695 C CA . SER B 1 73 ? -2.172 -23.938 -13.75 1 88.31 73 SER B CA 1
ATOM 1696 C C . SER B 1 73 ? -0.713 -24.109 -14.156 1 88.31 73 SER B C 1
ATOM 1698 O O . SER B 1 73 ? -0.326 -25.172 -14.648 1 88.31 73 SER B O 1
ATOM 1700 N N . SER B 1 74 ? 0.07 -23.188 -13.953 1 91.31 74 SER B N 1
ATOM 1701 C CA . SER B 1 74 ? 1.463 -23.266 -14.383 1 91.31 74 SER B CA 1
ATOM 1702 C C . SER B 1 74 ? 2.406 -23.312 -13.18 1 91.31 74 SER B C 1
ATOM 1704 O O . SER B 1 74 ? 1.981 -23.109 -12.039 1 91.31 74 SER B O 1
ATOM 1706 N N . SER B 1 75 ? 3.619 -23.641 -13.453 1 94.12 75 SER B N 1
ATOM 1707 C CA . SER B 1 75 ? 4.645 -23.656 -12.414 1 94.12 75 SER B CA 1
ATOM 1708 C C . SER B 1 75 ? 5.281 -22.281 -12.258 1 94.12 75 SER B C 1
ATOM 1710 O O . SER B 1 75 ? 6.16 -22.094 -11.414 1 94.12 75 SER B O 1
ATOM 1712 N N . ASN B 1 76 ? 4.824 -21.297 -13.016 1 96.69 76 ASN B N 1
ATOM 1713 C CA . ASN B 1 76 ? 5.355 -19.938 -12.914 1 96.69 76 ASN B CA 1
ATOM 1714 C C . ASN B 1 76 ? 5.043 -19.312 -11.562 1 96.69 76 ASN B C 1
ATOM 1716 O O . ASN B 1 76 ? 4.082 -19.719 -10.898 1 96.69 76 ASN B O 1
ATOM 1720 N N . SER B 1 77 ? 5.934 -18.438 -11.164 1 98.5 77 SER B N 1
ATOM 1721 C CA . SER B 1 77 ? 5.621 -17.594 -10.016 1 98.5 77 SER B CA 1
ATOM 1722 C C . SER B 1 77 ? 4.734 -16.422 -10.414 1 98.5 77 SER B C 1
ATOM 1724 O O . SER B 1 77 ? 4.73 -16.016 -11.578 1 98.5 77 SER B O 1
ATOM 1726 N N . TYR B 1 78 ? 3.961 -15.922 -9.445 1 98.88 78 TYR B N 1
ATOM 1727 C CA . TYR B 1 78 ? 3.029 -14.812 -9.641 1 98.88 78 TYR B CA 1
ATOM 1728 C C . TYR B 1 78 ? 3.238 -13.734 -8.586 1 98.88 78 TYR B C 1
ATOM 1730 O O . TYR B 1 78 ? 3.455 -14.039 -7.41 1 98.88 78 TYR B O 1
ATOM 1738 N N . TRP B 1 79 ? 3.152 -12.422 -9.086 1 98.94 79 TRP B N 1
ATOM 1739 C CA . TRP B 1 79 ? 3.148 -11.352 -8.094 1 98.94 79 TRP B CA 1
ATOM 1740 C C . TRP B 1 79 ? 1.902 -11.422 -7.219 1 98.94 79 TRP B C 1
ATOM 1742 O O . TRP B 1 79 ? 0.802 -11.68 -7.711 1 98.94 79 TRP B O 1
ATOM 1752 N N . ILE B 1 80 ? 2.061 -11.203 -5.941 1 98.94 80 ILE B N 1
ATOM 1753 C CA . ILE B 1 80 ? 1.003 -10.789 -5.027 1 98.94 80 ILE B CA 1
ATOM 1754 C C . ILE B 1 80 ? 1.417 -9.508 -4.312 1 98.94 80 ILE B C 1
ATOM 1756 O O . ILE B 1 80 ? 2.482 -8.953 -4.586 1 98.94 80 ILE B O 1
ATOM 1760 N N . GLY B 1 81 ? 0.624 -9 -3.453 1 98.94 81 GLY B N 1
ATOM 1761 C CA . GLY B 1 81 ? 0.623 -7.586 -3.115 1 98.94 81 GLY B CA 1
ATOM 1762 C C . GLY B 1 81 ? 1.669 -7.219 -2.078 1 98.94 81 GLY B C 1
ATOM 1763 O O . GLY B 1 81 ? 1.812 -6.047 -1.72 1 98.94 81 GLY B O 1
ATOM 1764 N N . GLY B 1 82 ? 2.486 -8.094 -1.569 1 98.94 82 GLY B N 1
ATOM 1765 C CA . GLY B 1 82 ? 3.418 -7.82 -0.488 1 98.94 82 GLY B CA 1
ATOM 1766 C C . GLY B 1 82 ? 4.664 -7.086 -0.947 1 98.94 82 GLY B C 1
ATOM 1767 O O . GLY B 1 82 ? 5.219 -7.395 -2.004 1 98.94 82 GLY B O 1
ATOM 1768 N N . SER B 1 83 ? 5.094 -6.082 -0.169 1 98.94 83 SER B N 1
ATOM 1769 C CA . SER B 1 83 ? 6.355 -5.391 -0.431 1 98.94 83 SER B CA 1
ATOM 1770 C C . SER B 1 83 ? 6.961 -4.84 0.855 1 98.94 83 SER B C 1
ATOM 1772 O O . SER B 1 83 ? 6.234 -4.434 1.766 1 98.94 83 SER B O 1
ATOM 1774 N N . ASP B 1 84 ? 8.266 -4.848 0.943 1 98.88 84 ASP B N 1
ATOM 1775 C CA . ASP B 1 84 ? 8.961 -4.16 2.023 1 98.88 84 ASP B CA 1
ATOM 1776 C C . ASP B 1 84 ? 9.93 -3.115 1.473 1 98.88 84 ASP B C 1
ATOM 1778 O O . ASP B 1 84 ? 10.953 -2.816 2.098 1 98.88 84 ASP B O 1
ATOM 1782 N N . ALA B 1 85 ? 9.594 -2.539 0.294 1 98.75 85 ALA B N 1
ATOM 1783 C CA . ALA B 1 85 ? 10.445 -1.581 -0.404 1 98.75 85 ALA B CA 1
ATOM 1784 C C . ALA B 1 85 ? 10.641 -0.315 0.425 1 98.75 85 ALA B C 1
ATOM 1786 O O . ALA B 1 85 ? 11.68 0.346 0.327 1 98.75 85 ALA B O 1
ATOM 1787 N N . VAL B 1 86 ? 9.625 0.033 1.237 1 98.75 86 VAL B N 1
ATOM 1788 C CA . VAL B 1 86 ? 9.688 1.271 2.006 1 98.75 86 VAL B CA 1
ATOM 1789 C C . VAL B 1 86 ? 10.719 1.138 3.119 1 98.75 86 VAL B C 1
ATOM 1791 O O . VAL B 1 86 ? 11.453 2.086 3.408 1 98.75 86 VAL B O 1
ATOM 1794 N N . SER B 1 87 ? 10.75 0.061 3.73 1 98.62 87 SER B N 1
ATOM 1795 C CA . SER B 1 87 ? 11.664 -0.279 4.816 1 98.62 87 SER B CA 1
ATOM 1796 C C . SER B 1 87 ? 11.961 -1.774 4.844 1 98.62 87 SER B C 1
ATOM 1798 O O . SER B 1 87 ? 11.094 -2.58 5.188 1 98.62 87 SER B O 1
ATOM 1800 N N . GLU B 1 88 ? 13.227 -2.086 4.539 1 98.25 88 GLU B N 1
ATOM 1801 C CA . GLU B 1 88 ? 13.617 -3.488 4.438 1 98.25 88 GLU B CA 1
ATOM 1802 C C . GLU B 1 88 ? 13.25 -4.258 5.703 1 98.25 88 GLU B C 1
ATOM 1804 O O . GLU B 1 88 ? 13.578 -3.836 6.812 1 98.25 88 GLU B O 1
ATOM 1809 N N . GLY B 1 89 ? 12.57 -5.395 5.516 1 98.06 89 GLY B N 1
ATOM 1810 C CA . GLY B 1 89 ? 12.195 -6.246 6.633 1 98.06 89 GLY B CA 1
ATOM 1811 C C . GLY B 1 89 ? 10.797 -5.969 7.156 1 98.06 89 GLY B C 1
ATOM 1812 O O . GLY B 1 89 ? 10.234 -6.777 7.891 1 98.06 89 GLY B O 1
ATOM 1813 N N . LYS B 1 90 ? 10.219 -4.848 6.82 1 98.44 90 LYS B N 1
ATOM 1814 C CA . LYS B 1 90 ? 8.844 -4.508 7.188 1 98.44 90 LYS B CA 1
ATOM 1815 C C . LYS B 1 90 ? 7.906 -4.637 5.992 1 98.44 90 LYS B C 1
ATOM 1817 O O . LYS B 1 90 ? 7.941 -3.812 5.074 1 98.44 90 LYS B O 1
ATOM 1822 N N . TRP B 1 91 ? 7.059 -5.664 6.074 1 98.88 91 TRP B N 1
ATOM 1823 C CA . TRP B 1 91 ? 6.246 -6.02 4.914 1 98.88 91 TRP B CA 1
ATOM 1824 C C . TRP B 1 91 ? 4.836 -5.457 5.047 1 98.88 91 TRP B C 1
ATOM 1826 O O . TRP B 1 91 ? 4.238 -5.5 6.125 1 98.88 91 TRP B O 1
ATOM 1836 N N . PHE B 1 92 ? 4.336 -4.879 3.973 1 98.94 92 PHE B N 1
ATOM 1837 C CA . PHE B 1 92 ? 2.975 -4.363 3.885 1 98.94 92 PHE B CA 1
ATOM 1838 C C . PHE B 1 92 ? 2.254 -4.938 2.672 1 98.94 92 PHE B C 1
ATOM 1840 O O . PHE B 1 92 ? 2.877 -5.207 1.645 1 98.94 92 PHE B O 1
ATOM 1847 N N . TRP B 1 93 ? 0.936 -5.188 2.836 1 98.94 93 TRP B N 1
ATOM 1848 C CA . TRP B 1 93 ? 0.086 -5.473 1.684 1 98.94 93 TRP B CA 1
ATOM 1849 C C . TRP B 1 93 ? -0.253 -4.191 0.929 1 98.94 93 TRP B C 1
ATOM 1851 O O . TRP B 1 93 ? -0.55 -3.164 1.54 1 98.94 93 TRP B O 1
ATOM 1861 N N . SER B 1 94 ? -0.294 -4.289 -0.378 1 98.94 94 SER B N 1
ATOM 1862 C CA . SER B 1 94 ? -0.595 -3.119 -1.193 1 98.94 94 SER B CA 1
ATOM 1863 C C . SER B 1 94 ? -2.061 -2.715 -1.063 1 98.94 94 SER B C 1
ATOM 1865 O O . SER B 1 94 ? -2.439 -1.605 -1.441 1 98.94 94 SER B O 1
ATOM 1867 N N . ASP B 1 95 ? -2.932 -3.627 -0.552 1 98.81 95 ASP B N 1
ATOM 1868 C CA . ASP B 1 95 ? -4.348 -3.301 -0.416 1 98.81 95 ASP B CA 1
ATOM 1869 C C . ASP B 1 95 ? -4.633 -2.646 0.935 1 98.81 95 ASP B C 1
ATOM 1871 O O . ASP B 1 95 ? -5.785 -2.352 1.256 1 98.81 95 ASP B O 1
ATOM 1875 N N . GLY B 1 96 ? -3.613 -2.461 1.732 1 98.69 96 GLY B N 1
ATOM 1876 C CA . GLY B 1 96 ? -3.744 -1.729 2.982 1 98.69 96 GLY B CA 1
ATOM 1877 C C . GLY B 1 96 ? -4.172 -2.605 4.145 1 98.69 96 GLY B C 1
ATOM 1878 O O . GLY B 1 96 ? -4.242 -2.143 5.285 1 98.69 96 GLY B O 1
ATOM 1879 N N . SER B 1 97 ? -4.465 -3.836 3.867 1 98.5 97 SER B N 1
ATOM 1880 C CA . SER B 1 97 ? -4.844 -4.73 4.957 1 98.5 97 SER B CA 1
ATOM 1881 C C . SER B 1 97 ? -3.629 -5.145 5.781 1 98.5 97 SER B C 1
ATOM 1883 O O . SER B 1 97 ? -2.488 -4.969 5.348 1 98.5 97 SER B O 1
ATOM 1885 N N . LYS B 1 98 ? -3.865 -5.641 6.965 1 97.81 98 LYS B N 1
ATOM 1886 C CA . LYS B 1 98 ? -2.793 -6.102 7.844 1 97.81 98 LYS B CA 1
ATOM 1887 C C . LYS B 1 98 ? -2.18 -7.402 7.332 1 97.81 98 LYS B C 1
ATOM 1889 O O . LYS B 1 98 ? -2.898 -8.297 6.875 1 97.81 98 LYS B O 1
ATOM 1894 N N . MET B 1 99 ? -0.887 -7.434 7.449 1 98.12 99 MET B N 1
ATOM 1895 C CA . MET B 1 99 ? -0.215 -8.695 7.164 1 98.12 99 MET B CA 1
ATOM 1896 C C . MET B 1 99 ? -0.098 -9.547 8.422 1 98.12 99 MET B C 1
ATOM 1898 O O . MET B 1 99 ? 0.938 -9.539 9.086 1 98.12 99 MET B O 1
ATOM 1902 N N . ASN B 1 100 ? -1.13 -10.266 8.688 1 96.25 100 ASN B N 1
ATOM 1903 C CA . ASN B 1 100 ? -1.2 -11.07 9.906 1 96.25 100 ASN B CA 1
ATOM 1904 C C . ASN B 1 100 ? -1.025 -12.555 9.609 1 96.25 100 ASN B C 1
ATOM 1906 O O . ASN B 1 100 ? -1.199 -13.391 10.5 1 96.25 100 ASN B O 1
ATOM 1910 N N . PHE B 1 101 ? -0.869 -12.93 8.406 1 98.06 101 PHE B N 1
ATOM 1911 C CA . PHE B 1 101 ? -0.615 -14.266 7.887 1 98.06 101 PHE B CA 1
ATOM 1912 C C . PHE B 1 101 ? 0.514 -14.242 6.863 1 98.06 101 PHE B C 1
ATOM 1914 O O . PHE B 1 101 ? 0.546 -13.375 5.984 1 98.06 101 PHE B O 1
ATOM 1921 N N . LYS B 1 102 ? 1.493 -15.094 7.043 1 98.25 102 LYS B N 1
ATOM 1922 C CA . LYS B 1 102 ? 2.621 -15.18 6.121 1 98.25 102 LYS B CA 1
ATOM 1923 C C . LYS B 1 102 ? 2.91 -16.625 5.734 1 98.25 102 LYS B C 1
ATOM 1925 O O . LYS B 1 102 ? 2.863 -17.516 6.582 1 98.25 102 LYS B O 1
ATOM 1930 N N . LEU B 1 103 ? 3.199 -16.875 4.422 1 98.44 103 LEU B N 1
ATOM 1931 C CA . LEU B 1 103 ? 3.467 -18.219 3.91 1 98.44 103 LEU B CA 1
ATOM 1932 C C . LEU B 1 103 ? 4.754 -18.234 3.088 1 98.44 103 LEU B C 1
ATOM 1934 O O . LEU B 1 103 ? 4.742 -18.625 1.919 1 98.44 103 LEU B O 1
ATOM 1938 N N . TRP B 1 104 ? 5.812 -17.812 3.746 1 98.69 104 TRP B N 1
ATOM 1939 C CA . TRP B 1 104 ? 7.113 -17.781 3.09 1 98.69 104 TRP B CA 1
ATOM 1940 C C . TRP B 1 104 ? 7.648 -19.188 2.875 1 98.69 104 TRP B C 1
ATOM 1942 O O . TRP B 1 104 ? 7.441 -20.078 3.709 1 98.69 104 TRP B O 1
ATOM 1952 N N . ASN B 1 105 ? 8.367 -19.422 1.784 1 98.44 105 ASN B N 1
ATOM 1953 C CA . ASN B 1 105 ? 9.18 -20.625 1.636 1 98.44 105 ASN B CA 1
ATOM 1954 C C . ASN B 1 105 ? 10.281 -20.688 2.686 1 98.44 105 ASN B C 1
ATOM 1956 O O . ASN B 1 105 ? 10.711 -19.656 3.213 1 98.44 105 ASN B O 1
ATOM 1960 N N . PRO B 1 106 ? 10.695 -21.922 2.916 1 96.75 106 PRO B N 1
ATOM 1961 C CA . PRO B 1 106 ? 11.891 -22.016 3.764 1 96.75 106 PRO B CA 1
ATOM 1962 C C . PRO B 1 106 ? 13.031 -21.141 3.273 1 96.75 106 PRO B C 1
ATOM 1964 O O . PRO B 1 106 ? 13.297 -21.078 2.068 1 96.75 106 PRO B O 1
ATOM 1967 N N . LYS B 1 107 ? 13.664 -20.359 4.172 1 97.25 107 LYS B N 1
ATOM 1968 C CA . LYS B 1 107 ? 14.82 -19.5 3.922 1 97.25 107 LYS B CA 1
ATOM 1969 C C . LYS B 1 107 ? 14.406 -18.203 3.209 1 97.25 107 LYS B C 1
ATOM 1971 O O . LYS B 1 107 ? 15.258 -17.469 2.723 1 97.25 107 LYS B O 1
ATOM 1976 N N . GLU B 1 108 ? 13.062 -18.031 3.111 1 98.31 108 GLU B N 1
ATOM 1977 C CA . GLU B 1 108 ? 12.555 -16.781 2.535 1 98.31 108 GLU B CA 1
ATOM 1978 C C . GLU B 1 108 ? 11.781 -15.977 3.57 1 98.31 108 GLU B C 1
ATOM 1980 O O . GLU B 1 108 ? 11.266 -16.531 4.547 1 98.31 108 GLU B O 1
ATOM 1985 N N . PRO B 1 109 ? 11.547 -14.719 3.312 1 98.62 109 PRO B N 1
ATOM 1986 C CA . PRO B 1 109 ? 12.289 -13.906 2.346 1 98.62 109 PRO B CA 1
ATOM 1987 C C . PRO B 1 109 ? 13.766 -13.773 2.699 1 98.62 109 PRO B C 1
ATOM 1989 O O . PRO B 1 109 ? 14.117 -13.648 3.877 1 98.62 109 PRO B O 1
ATOM 1992 N N . ASN B 1 110 ? 14.727 -13.758 1.731 1 98.62 110 ASN B N 1
ATOM 1993 C CA . ASN B 1 110 ? 16.156 -13.734 2.039 1 98.62 110 ASN B CA 1
ATOM 1994 C C . ASN B 1 110 ? 16.844 -12.5 1.466 1 98.62 110 ASN B C 1
ATOM 1996 O O . ASN B 1 110 ? 18.031 -12.305 1.659 1 98.62 110 ASN B O 1
ATOM 2000 N N . ASN B 1 111 ? 16.062 -11.602 0.773 1 98.75 111 ASN B N 1
ATOM 2001 C CA . ASN B 1 111 ? 16.594 -10.375 0.197 1 98.75 111 ASN B CA 1
ATOM 2002 C C . ASN B 1 111 ? 17.891 -10.641 -0.572 1 98.75 111 ASN B C 1
ATOM 2004 O O . ASN B 1 111 ? 18.875 -9.906 -0.418 1 98.75 111 ASN B O 1
ATOM 2008 N N . LEU B 1 112 ? 17.938 -11.703 -1.35 1 97.69 112 LEU B N 1
ATOM 2009 C CA . LEU B 1 112 ? 19.141 -12.039 -2.109 1 97.69 112 LEU B CA 1
ATOM 2010 C C . LEU B 1 112 ? 19.594 -10.852 -2.947 1 97.69 112 LEU B C 1
ATOM 2012 O O . LEU B 1 112 ? 18.797 -10.242 -3.662 1 97.69 112 LEU B O 1
ATOM 2016 N N . GLY B 1 113 ? 20.922 -10.5 -2.768 1 97.69 113 GLY B N 1
ATOM 2017 C CA . GLY B 1 113 ? 21.469 -9.367 -3.494 1 97.69 113 GLY B CA 1
ATOM 2018 C C . GLY B 1 113 ? 21.062 -8.031 -2.914 1 97.69 113 GLY B C 1
ATOM 2019 O O . GLY B 1 113 ? 21.5 -6.98 -3.391 1 97.69 113 GLY B O 1
ATOM 2020 N N . GLY B 1 114 ? 20.219 -7.973 -1.955 1 97.62 114 GLY B N 1
ATOM 2021 C CA . GLY B 1 114 ? 19.859 -6.766 -1.224 1 97.62 114 GLY B CA 1
ATOM 2022 C C . GLY B 1 114 ? 18.797 -5.941 -1.918 1 97.62 114 GLY B C 1
ATOM 2023 O O . GLY B 1 114 ? 18.578 -4.777 -1.569 1 97.62 114 GLY B O 1
ATOM 2024 N N . SER B 1 115 ? 18.109 -6.492 -2.959 1 97.56 115 SER B N 1
ATOM 2025 C CA . SER B 1 115 ? 17.203 -5.664 -3.734 1 97.56 115 SER B CA 1
ATOM 2026 C C . SER B 1 115 ? 15.883 -6.387 -3.984 1 97.56 115 SER B C 1
ATOM 2028 O O . SER B 1 115 ? 15.117 -6.012 -4.879 1 97.56 115 SER B O 1
ATOM 2030 N N . GLU B 1 116 ? 15.617 -7.488 -3.258 1 98.81 116 GLU B N 1
ATOM 2031 C CA . GLU B 1 116 ? 14.344 -8.195 -3.373 1 98.81 116 GLU B CA 1
ATOM 2032 C C . GLU B 1 116 ? 13.32 -7.637 -2.393 1 98.81 116 GLU B C 1
ATOM 2034 O O . GLU B 1 116 ? 13.398 -7.895 -1.19 1 98.81 116 GLU B O 1
ATOM 2039 N N . ASP B 1 117 ? 12.336 -6.91 -2.949 1 98.88 117 ASP B N 1
ATOM 2040 C CA . ASP B 1 117 ? 11.438 -6.184 -2.053 1 98.88 117 ASP B CA 1
ATOM 2041 C C . ASP B 1 117 ? 9.977 -6.488 -2.373 1 98.88 117 ASP B C 1
ATOM 2043 O O . ASP B 1 117 ? 9.07 -5.848 -1.828 1 98.88 117 ASP B O 1
ATOM 2047 N N . CYS B 1 118 ? 9.703 -7.398 -3.258 1 99 118 CYS B N 1
ATOM 2048 C CA . CYS B 1 118 ? 8.336 -7.68 -3.662 1 99 118 CYS B CA 1
ATOM 2049 C C . CYS B 1 118 ? 8.031 -9.172 -3.562 1 99 118 CYS B C 1
ATOM 2051 O O . CYS B 1 118 ? 8.922 -10 -3.742 1 99 118 CYS B O 1
ATOM 2053 N N . THR B 1 119 ? 6.797 -9.508 -3.314 1 98.94 119 THR B N 1
ATOM 2054 C CA . THR B 1 119 ? 6.422 -10.883 -2.996 1 98.94 119 THR B CA 1
ATOM 2055 C C . THR B 1 119 ? 5.891 -11.602 -4.234 1 98.94 119 THR B C 1
ATOM 2057 O O . THR B 1 119 ? 5 -11.094 -4.914 1 98.94 119 THR B O 1
ATOM 2060 N N . GLN B 1 120 ? 6.484 -12.711 -4.52 1 98.94 120 GLN B N 1
ATOM 2061 C CA . GLN B 1 120 ? 5.898 -13.641 -5.477 1 98.94 120 GLN B CA 1
ATOM 2062 C C . GLN B 1 120 ? 5.398 -14.906 -4.777 1 98.94 120 GLN B C 1
ATOM 2064 O O . GLN B 1 120 ? 5.945 -15.312 -3.75 1 98.94 120 GLN B O 1
ATOM 2069 N N . MET B 1 121 ? 4.391 -15.508 -5.305 1 98.81 121 MET B N 1
ATOM 2070 C CA . MET B 1 121 ? 3.852 -16.781 -4.824 1 98.81 121 MET B CA 1
ATOM 2071 C C . MET B 1 121 ? 4.129 -17.891 -5.82 1 98.81 121 MET B C 1
ATOM 2073 O O . MET B 1 121 ? 4.633 -17.641 -6.918 1 98.81 121 MET B O 1
ATOM 2077 N N . ASN B 1 122 ? 3.773 -19.141 -5.367 1 98.44 122 ASN B N 1
ATOM 2078 C CA . ASN B 1 122 ? 3.936 -20.328 -6.219 1 98.44 122 ASN B CA 1
ATOM 2079 C C . ASN B 1 122 ? 5.387 -20.5 -6.652 1 98.44 122 ASN B C 1
ATOM 2081 O O . ASN B 1 122 ? 5.656 -20.781 -7.824 1 98.44 122 ASN B O 1
ATOM 2085 N N . PHE B 1 123 ? 6.293 -20.312 -5.691 1 97.75 123 PHE B N 1
ATOM 2086 C CA . PHE B 1 123 ? 7.723 -20.312 -5.984 1 97.75 123 PHE B CA 1
ATOM 2087 C C . PHE B 1 123 ? 8.375 -21.609 -5.516 1 97.75 123 PHE B C 1
ATOM 2089 O O . PHE B 1 123 ? 8.172 -22.031 -4.375 1 97.75 123 PHE B O 1
ATOM 2096 N N . GLY B 1 124 ? 9.125 -22.219 -6.426 1 94.62 124 GLY B N 1
ATOM 2097 C CA . GLY B 1 124 ? 9.914 -23.391 -6.062 1 94.62 124 GLY B CA 1
ATOM 2098 C C . GLY B 1 124 ? 9.078 -24.625 -5.789 1 94.62 124 GLY B C 1
ATOM 2099 O O . GLY B 1 124 ? 7.879 -24.641 -6.082 1 94.62 124 GLY B O 1
ATOM 2100 N N . ALA B 1 125 ? 9.695 -25.594 -5.199 1 93.31 125 ALA B N 1
ATOM 2101 C CA . ALA B 1 125 ? 9.062 -26.891 -4.98 1 93.31 125 ALA B CA 1
ATOM 2102 C C . ALA B 1 125 ? 7.938 -26.797 -3.951 1 93.31 125 ALA B C 1
ATOM 2104 O O . ALA B 1 125 ? 6.887 -27.422 -4.105 1 93.31 125 ALA B O 1
ATOM 2105 N N . ALA B 1 126 ? 8.164 -25.953 -2.893 1 94.5 126 ALA B N 1
ATOM 2106 C CA . ALA B 1 126 ? 7.172 -25.797 -1.832 1 94.5 126 ALA B CA 1
ATOM 2107 C C . ALA B 1 126 ? 5.969 -25 -2.316 1 94.5 126 ALA B C 1
ATOM 2109 O O . ALA B 1 126 ? 4.887 -25.078 -1.731 1 94.5 126 ALA B O 1
ATOM 2110 N N . GLY B 1 127 ? 6.168 -24.141 -3.299 1 97.06 127 GLY B N 1
ATOM 2111 C CA . GLY B 1 127 ? 5.074 -23.422 -3.939 1 97.06 127 GLY B CA 1
ATOM 2112 C C . GLY B 1 127 ? 4.582 -22.234 -3.131 1 97.06 127 GLY B C 1
ATOM 2113 O O . GLY B 1 127 ? 3.465 -21.766 -3.34 1 97.06 127 GLY B O 1
ATOM 2114 N N . ASN B 1 128 ? 5.359 -21.797 -2.082 1 98.25 128 ASN B N 1
ATOM 2115 C CA . ASN B 1 128 ? 4.941 -20.703 -1.219 1 98.25 128 ASN B CA 1
ATOM 2116 C C . ASN B 1 128 ? 5.539 -19.375 -1.681 1 98.25 128 ASN B C 1
ATOM 2118 O O . ASN B 1 128 ? 5.617 -19.109 -2.881 1 98.25 128 ASN B O 1
ATOM 2122 N N . TRP B 1 129 ? 5.785 -18.422 -0.773 1 98.88 129 TRP B N 1
ATOM 2123 C CA . TRP B 1 129 ? 6.176 -17.078 -1.146 1 98.88 129 TRP B CA 1
ATOM 2124 C C . TRP B 1 129 ? 7.691 -16.938 -1.207 1 98.88 129 TRP B C 1
ATOM 2126 O O . TRP B 1 129 ? 8.414 -17.656 -0.511 1 98.88 129 TRP B O 1
ATOM 2136 N N . ASN B 1 130 ? 8.148 -16.078 -2.01 1 98.88 130 ASN B N 1
ATOM 2137 C CA . ASN B 1 130 ? 9.531 -15.617 -2.131 1 98.88 130 ASN B CA 1
ATOM 2138 C C . ASN B 1 130 ? 9.609 -14.117 -2.387 1 98.88 130 ASN B C 1
ATOM 2140 O O . ASN B 1 130 ? 8.742 -13.547 -3.045 1 98.88 130 ASN B O 1
ATOM 2144 N N . ASP B 1 131 ? 10.609 -13.477 -1.809 1 98.94 131 ASP B N 1
ATOM 2145 C CA . ASP B 1 131 ? 10.867 -12.094 -2.205 1 98.94 131 ASP B CA 1
ATOM 2146 C C . ASP B 1 131 ? 11.711 -12.031 -3.479 1 98.94 131 ASP B C 1
ATOM 2148 O O . ASP B 1 131 ? 12.594 -12.867 -3.684 1 98.94 131 ASP B O 1
ATOM 2152 N N . GLN B 1 132 ? 11.383 -11.125 -4.312 1 98.81 132 GLN B N 1
ATOM 2153 C CA . GLN B 1 132 ? 12.023 -10.977 -5.617 1 98.81 132 GLN B CA 1
ATOM 2154 C C . GLN B 1 132 ? 12.188 -9.5 -5.977 1 98.81 132 GLN B C 1
ATOM 2156 O O . GLN B 1 132 ? 11.562 -8.633 -5.367 1 98.81 132 GLN B O 1
ATOM 2161 N N . VAL B 1 133 ? 13.141 -9.242 -6.914 1 98.94 133 VAL B N 1
ATOM 2162 C CA . VAL B 1 133 ? 13.352 -7.883 -7.41 1 98.94 133 VAL B CA 1
ATOM 2163 C C . VAL B 1 133 ? 12.078 -7.371 -8.078 1 98.94 133 VAL B C 1
ATOM 2165 O O . VAL B 1 133 ? 11.539 -8.016 -8.977 1 98.94 133 VAL B O 1
ATOM 2168 N N . CYS B 1 134 ? 11.633 -6.199 -7.75 1 98.94 134 CYS B N 1
ATOM 2169 C CA . CYS B 1 134 ? 10.305 -5.691 -8.078 1 98.94 134 CYS B CA 1
ATOM 2170 C C . CYS B 1 134 ? 10.172 -5.449 -9.578 1 98.94 134 CYS B C 1
ATOM 2172 O O . CYS B 1 134 ? 9.062 -5.473 -10.117 1 98.94 134 CYS B O 1
ATOM 2174 N N . SER B 1 135 ? 11.25 -5.211 -10.234 1 98.88 135 SER B N 1
ATOM 2175 C CA . SER B 1 135 ? 11.195 -4.809 -11.633 1 98.88 135 SER B CA 1
ATOM 2176 C C . SER B 1 135 ? 11.086 -6.02 -12.555 1 98.88 135 SER B C 1
ATOM 2178 O O . SER B 1 135 ? 10.812 -5.875 -13.75 1 98.88 135 SER B O 1
ATOM 2180 N N . ILE B 1 136 ? 11.344 -7.227 -11.953 1 98.81 136 ILE B N 1
ATOM 2181 C CA . ILE B 1 136 ? 11.172 -8.445 -12.742 1 98.81 136 ILE B CA 1
ATOM 2182 C C . ILE B 1 136 ? 9.719 -8.57 -13.188 1 98.81 136 ILE B C 1
ATOM 2184 O O . ILE B 1 136 ? 8.805 -8.219 -12.438 1 98.81 136 ILE B O 1
ATOM 2188 N N . LYS B 1 137 ? 9.586 -9.031 -14.391 1 98.94 137 LYS B N 1
ATOM 2189 C CA . LYS B 1 137 ? 8.219 -9.164 -14.898 1 98.94 137 LYS B CA 1
ATOM 2190 C C . LYS B 1 137 ? 7.672 -10.562 -14.641 1 98.94 137 LYS B C 1
ATOM 2192 O O . LYS B 1 137 ? 8.281 -11.555 -15.031 1 98.94 137 LYS B O 1
ATOM 2197 N N . LEU B 1 138 ? 6.57 -10.688 -13.961 1 98.88 138 LEU B N 1
ATOM 2198 C CA . LEU B 1 138 ? 5.879 -11.93 -13.648 1 98.88 138 LEU B CA 1
ATOM 2199 C C . LEU B 1 138 ? 4.383 -11.805 -13.922 1 98.88 138 LEU B C 1
ATOM 2201 O O . LEU B 1 138 ? 3.842 -10.695 -13.93 1 98.88 138 LEU B O 1
ATOM 2205 N N . PRO B 1 139 ? 3.686 -12.953 -14.242 1 98.88 139 PRO B N 1
ATOM 2206 C CA . PRO B 1 139 ? 2.23 -12.922 -14.086 1 98.88 139 PRO B CA 1
ATOM 2207 C C . PRO B 1 139 ? 1.794 -12.57 -12.664 1 98.88 139 PRO B C 1
ATOM 2209 O O . PRO 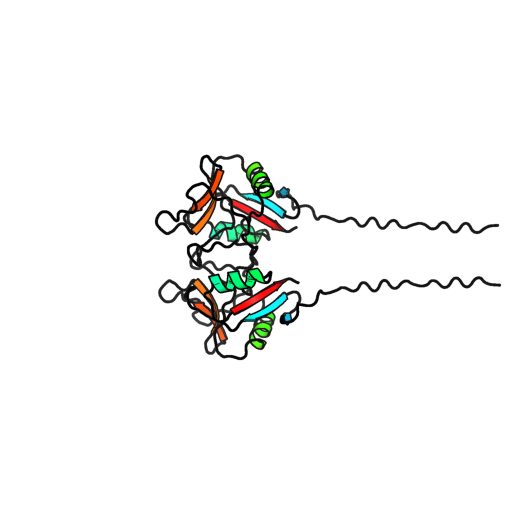B 1 139 ? 2.631 -12.484 -11.766 1 98.88 139 PRO B O 1
ATOM 2212 N N . PHE B 1 140 ? 0.516 -12.273 -12.508 1 98.94 140 PHE B N 1
ATOM 2213 C CA . PHE B 1 140 ? 0.142 -11.711 -11.211 1 98.94 140 PHE B CA 1
ATOM 2214 C C . PHE B 1 140 ? -1.319 -12 -10.898 1 98.94 140 PHE B C 1
ATOM 2216 O O . PHE B 1 140 ? -2.084 -12.398 -11.781 1 98.94 140 PHE B O 1
ATOM 2223 N N . VAL B 1 141 ? -1.652 -11.906 -9.617 1 98.94 141 VAL B N 1
ATOM 2224 C CA . VAL B 1 141 ? -2.998 -12.148 -9.109 1 98.94 141 VAL B CA 1
ATOM 2225 C C . VAL B 1 141 ? -3.559 -10.859 -8.5 1 98.94 141 VAL B C 1
ATOM 2227 O O . VAL B 1 141 ? -2.902 -10.211 -7.684 1 98.94 141 VAL B O 1
ATOM 2230 N N . CYS B 1 142 ? -4.73 -10.438 -8.969 1 98.94 142 CYS B N 1
ATOM 2231 C CA . CYS B 1 142 ? -5.469 -9.328 -8.375 1 98.94 142 CYS B CA 1
ATOM 2232 C C . CYS B 1 142 ? -6.559 -9.836 -7.441 1 98.94 142 CYS B C 1
ATOM 2234 O O . CYS B 1 142 ? -7.09 -10.93 -7.641 1 98.94 142 CYS B O 1
ATOM 2236 N N . SER B 1 143 ? -6.844 -9.016 -6.453 1 98.81 143 SER B N 1
ATOM 2237 C CA . SER B 1 143 ? -8.008 -9.273 -5.613 1 98.81 143 SER B CA 1
ATOM 2238 C C . SER B 1 143 ? -8.781 -7.984 -5.328 1 98.81 143 SER B C 1
ATOM 2240 O O . SER B 1 143 ? -8.219 -6.891 -5.402 1 98.81 143 SER B O 1
ATOM 2242 N N . LYS B 1 144 ? -10.078 -8.055 -5.109 1 97.69 144 LYS B N 1
ATOM 2243 C CA . LYS B 1 144 ? -10.922 -6.945 -4.688 1 97.69 144 LYS B CA 1
ATOM 2244 C C . LYS B 1 144 ? -12.07 -7.434 -3.807 1 97.69 144 LYS B C 1
ATOM 2246 O O . LYS B 1 144 ? -12.508 -8.578 -3.92 1 97.69 144 LYS B O 1
ATOM 2251 N N . SER B 1 145 ? -12.477 -6.531 -2.873 1 89.81 145 SER B N 1
ATOM 2252 C CA . SER B 1 145 ? -13.602 -6.867 -2.006 1 89.81 145 SER B CA 1
ATOM 2253 C C . SER B 1 145 ? -14.93 -6.688 -2.729 1 89.81 145 SER B C 1
ATOM 2255 O O . SER B 1 145 ? -15.078 -5.785 -3.557 1 89.81 145 SER B O 1
ATOM 2257 N N . HIS B 1 146 ? -15.812 -7.52 -2.496 1 76.06 146 HIS B N 1
ATOM 2258 C CA . HIS B 1 146 ? -17.156 -7.422 -3.057 1 76.06 146 HIS B CA 1
ATOM 2259 C C . HIS B 1 146 ? -18.031 -6.512 -2.213 1 76.06 146 HIS B C 1
ATOM 2261 O O . HIS B 1 146 ? -17.812 -6.348 -1.014 1 76.06 146 HIS B O 1
#

Foldseek 3Di:
DDPPPPPPPPPPPPPPCLPDDDPQWDDDPQKTKHWFFFWFFQVVQQVVLVVVVWGFDDDDDPVRVVVVVVNDDDLFKAFGQWFCQVPPPDIDGNRRDDPPDAWDDVCPPVCVVVQFTTWIASDDPVRGIYTGHRRDIGITMIMDGD/DDPPPDPPPPPPPPPPCLPDDDPQWDDDPQKTKHWFFWWFFQVVQQVVLVVVVWGFDDDDDPVRVVVVVVNPDDLFKAFGQWFCQVPPPDIDGNRRDDPPDAWDDVCPPVCVVVQFTTWIASDDPVRGIYTGHRGDIGITMIMHGD

Sequence (292 aa):
MGVLIVCVSLCLLFALNASACQYGWAQHERTCFRVFNSPLSWSDAEAMCLTYGGNLASVHSTLEYTFIKRMISSSNSYWIGGSDAVSEGKWFWSDGSKMNFKLWNPKEPNNLGGSEDCTQMNFGAAGNWNDQVCSIKLPFVCSKSHMGVLIVCVSLCLLFALNASACQYGWAQHERTCFRVFNSPLSWSDAEAMCLTYGGNLASVHSTLEYTFIKRMISSSNSYWIGGSDAVSEGKWFWSDGSKMNFKLWNPKEPNNLGGSEDCTQMNFGAAGNWNDQVCSIKLPFVCSKSH

Organism: Carassius auratus (NCBI:txid7957)

Nearest PDB structures (foldseek):
  2py2-assembly6_F  TM=9.547E-01  e=2.929E-14  Clupea harengus
  6jk5-assembly1_A  TM=9.424E-01  e=3.801E-13  Hypomesus nipponensis
  4zes-assembly1_A  TM=9.330E-01  e=1.253E-11  Homo sapiens
  5vyb-assembly1_A  TM=9.338E-01  e=3.373E-11  Homo sapiens
  8rov-assembly1_B  TM=9.285E-01  e=3.576E-11  Homo sapiens

InterPro domains:
  IPR001304 C-type lectin-like [PF00059] (39-144)
  IPR001304 C-type lectin-like [PS50041] (28-143)
  IPR001304 C-type lectin-like [SM00034] (21-143)
  IPR002353 Type-2 ice-structuring protein [PR00356] (20-32)
  IPR002353 Type-2 ice-structuring protein [PR00356] (32-49)
  IPR002353 Type-2 ice-structuring protein [PR00356] (50-67)
  IPR002353 Type-2 ice-structuring protein [PR00356] (79-95)
  IPR002353 Type-2 ice-structuring protein [PR00356] (114-125)
  IPR002353 Type-2 ice-structuring protein [PR00356] (129-142)
  IPR016186 C-type lectin-like/link domain superfamily [G3DSA:3.10.100.10] (16-146)
  IPR016187 C-type lectin fold [SSF56436] (14-145)
  IPR018378 C-type lectin, conserved site [PS00615] (118-142)
  IPR050111 C-type lectin and snaclec domain-containing protein [PTHR22803] (21-145)

Secondary structure (DSSP, 8-state):
-------------------PPPTT-EEETTEEEEEEEEEE-HHHHHHHHHHTT-EEPP--SHHHHHHHHHH--SS--EEEEEE-SSSTT--EETTS-------BPTT-S--GGG-EEEEEEEETTTTEEEEEETTS-EEEEEEEE-/-------------------PPPTT-EEETTEEEEEEEEEE-HHHHHHHHHHTT-EEPP--SHHHHHHHHHT--SS--EEEEEE-SSSTT--EETTS-------BPTT-S--GGG-EEEEEEEETTTTEEEEEETTS-EEEEEEEE-

=== Feature glossary ===
Each block in this record encodes a diff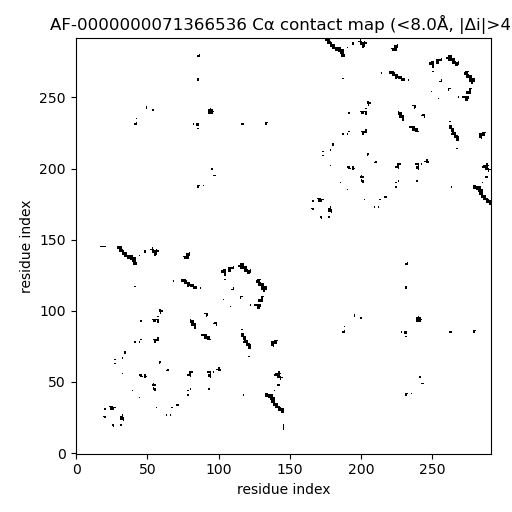erent view of the same protein. In brief:

Predicted aligned error. PAE(i, j) answers: if I align the predicted and true structures on residue i, how far off (in Å) do I expect residue j to be? A block-diagonal PAE matrix with low values on the blocks and high values off-diagonal is the signature of a multi-domain protein with confidently predicted domains but uncertain inter-domain orientation.

Contact-map, Ramachandran, and PAE plots. Plot images: a contact map (which residues are close in 3D, as an N×N binary image), a Ramachandran scatter (backbone torsion angles, revealing secondary-structure composition at a glance), and — for AlphaFold structures — a PAE heatmap (pairwise prediction confidence).

Backbone torsions (φ/ψ). φ (phi) and ψ (psi) are the two rotatable backbone dihedrals per residue: φ is the C(i-1)–N–Cα–C torsion, ψ is the N–Cα–C–N(i+1) torsion, both in degrees on (−180°, 180°]. α-helical residues cluster near (−60°, −45°); β-strand residues near (−120°, +130°). A Ramachandran plot is simply a scatter of (φ, ψ) for every residue.

Foldseek 3Di. A 3Di character summarizes, for each residue, the relative orientation of the Cα frame of its nearest spatial neighbor. Because it encodes fold topology rather than chemistry, 3Di alignments detect remote structural similarity that sequence alignment misses.

Radius of gyration, Cα contacts, bounding box. Three whole-structure scalars: the radius of gyration (RMS distance of Cα from centroid, in Å), the count of Cα–Cα contacts (pairs closer than 8 Å and separated by more than four residues in sequence — i.e. tertiary, not local, contacts), and the bounding-box dimensions. Together they distinguish compact globular folds from extended fibres or disordered chains.

Sequence. Sequence gives the chain of amino acids in standard one-letter code (A=alanine, C=cysteine, …, Y=tyrosine), read N→C. It is the only feature that is directly encoded by the gene; all structural features are derived from the folded form of this sequence.

mmCIF coordinates. Atomic coordinates in PDBx/mmCIF format — the same representation the Protein Data Bank distributes. Each line of the _atom_site loop places one backbone atom in Cartesian space (units: ångströms, origin: arbitrary).

Secondary structure (3-state, P-SEA). Three-state secondary structure (P-SEA) collapses the eight DSSP classes into helix (a), strand (b), and coil (c). P-SEA assigns these from Cα geometry alone — distances and angles — without requiring backbone oxygens, so it works on any Cα trace.

InterPro / GO / CATH / organism. Functional annotations link the protein to curated databases. InterPro entries identify conserved domains and families by matching the sequence against member-database signatures (Pfam, PROSITE, CDD, …). Gene Ontology (GO) terms describe molecular function, biological process, and cellular component in a controlled vocabulary. CATH places the structure in a hierarchical fold classification (Class/Architecture/Topology/Homologous-superfamily). The organism is the source species.

B-factor. B-factor (Debye–Waller factor) reflects atomic displacement in the crystal lattice. It is an experimental observable (units Å²), not a prediction; low values mean the atom is pinned down, high values mean it moves or is heterogeneous across the crystal.

Rendered structure images. Structure images are PyMOL renders from six orthogonal camera directions. Cartoo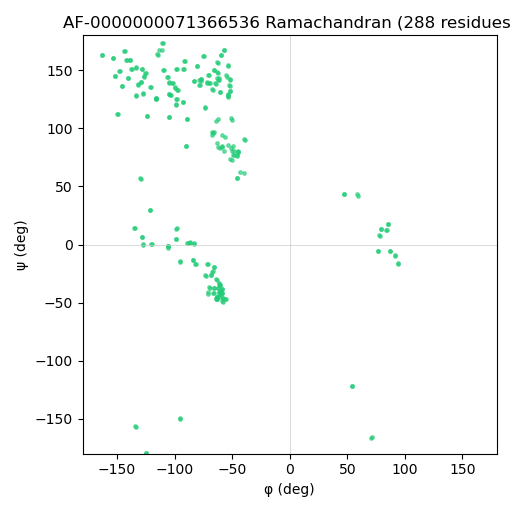n representation draws helices as coils and strands as arrows; sticks shows the backbone as bonds; surface shows the solvent-excluded envelope. Rainbow coloring maps sequence position to hue (blue→red, N→C); chain coloring assigns a distinct color per polypeptide.

Solvent-accessible surface area. Solvent-accessible surface area (SASA) is the area in Å² traced out by the centre of a 1.4 Å probe sphere (a water molecule) rolled over the protein's van der Waals surface (Shrake–Rupley / Lee–Richards construction). Buried residues have near-zero SASA; fully exposed residues can exceed 200 Å². The total SASA scales roughly with the number of surface residues.

Secondary structure (8-state, DSSP). The SS8 string is DSSP's per-residue secondary-structure call. α-helix (H) means an i→i+4 H-bond ladder; β-strand (E) means the residue participates in a β-sheet; 3₁₀ (G) and π (I) are tighter and wider helices; T/S are turns/bends; '-' is loop.

pLDDT. For AlphaFold models, the B-factor field carries pLDDT — the model's own estimate of local accuracy on a 0–100 scale. Regions with pLDDT<50 should be treated as essentially unmodeled; they often correspond to intrinsically disordered segments.

Nearest PDB structures. Nearest PDB neighbors are the top structural matches found by Foldseek when searching this structure against the entire Protein Data Bank. Each hit reports a TM-score (0 to 1; >0.5 almost always implies the same fold) and an E-value. These are *structural* homologs — they may share no detectable sequence similarity.